Protein AF-A0A536LT01-F1 (afdb_monomer)

Secondary structure (DSSP, 8-state):
----SS-SSPPPEEEEE--TTSSHHHHHHHHHHH-SS-EEEEEHHHHGGGG-SS--SS--SS-EESS-TT-TT-SEEEE--TTS-S--EEEE-HHHHHHHHHHHHHHHHHHHTT-EEEEEE---SHHHHHHHHHHTTTS-EEEEEEE--HHHHHHHHHHHT-SS--HHHHHTTTTTTT---SEEEETTTS-HHHHHHHHHHHHHH---PPPPS--EEEEEEEE-S-HHHHHHHHTTTT-PPEEEE-SSEEEEE-TTSS-EEEEESS-SS-EEEEE-S-HHHHHHHHHHTT-EEEEEEEE-SSSEEEEEE-TT--EEEEE--SS-EEEE-TT-BEEEEE--

Foldseek 3Di:
DDDDQQDQAFAEEEEEEAFPQLCLVVLLVLLCVPAPAHAAEEEPVNQLCVVDDDDDDDEDCEDADPPCPDRLDHQKYFDADPVDDFTLEMDGHPNVVVSLLVVLLVVLVNRSSHHHYYYYYLQQDPVSVVSNCVSCVRHNYAYEYRAEDLVSSQVSQVVVVPPTGNRRVNSHVRRCPPDDGLYYDYCNPDDSNRSSVVSSVSSVPDDDPDRDFFDDWQEKEAEDQAVVVVCCPCCVPVNWDFQADDRFWTWTDDPPDNYTYIYGHPDDDIAIETEGSAQVVSQVVQVVQVKAWPDDQDDDQQFTKTWIAHNVGDIHIYTYRQQADFDADPVRYGPHGDGD

Sequence (340 aa):
MSPSTVPSRPGQVIVLNGASSSGKSTVGRELQRILPRPYLFTGIDSFLPMLRPDGHVGMTWTARTNDNAGAPTAPLRWVFPAHGGDPVHIEFGESGHRLIRGMHRALAAVAFAGNDVIVEHVLLYEEWKRDLVEALRGVPVCLVGVHCSIGVLEERERRRGDAVVGQARAHYEAVHTNLDYDIRIDTSEEEPRAAAEIIAKVVASKEYPDVTLFRNIDCLQIPVPDLDAGLAFYRDKLGHELIWRTKTAAGLRMPETNAEIVIQTERSQLEVNLRVASADAAIERIVEAGGKLVAGPFDIQIGRCAVVLDPWGNVLTVLDASKGYLVTDDAGNVTGIESR

Mean predicted aligned error: 8.72 Å

Nearest PDB structures (foldseek):
  1grq-assembly1_A  TM=8.723E-01  e=2.553E-13  Streptomyces venezuelae
  3r6a-assembly1_B  TM=6.618E-01  e=1.116E-05  Methanosarcina mazei Go1
  8aid-assembly2_D  TM=6.225E-01  e=1.906E-05  Pseudomonas aeruginosa PAO1
  3p8a-assembly2_B  TM=5.358E-01  e=5.087E-03  Staphylococcus aureus
  3p8a-assembly1_A  TM=5.359E-01  e=1.772E-02  Staphylococcus aureus

Solvent-accessible surface area (backbone atoms only — not comparable to full-atom values): 18686 Å² total; per-residue (Å²): 135,81,80,78,73,66,55,98,52,47,14,42,39,38,38,36,30,25,29,55,64,24,48,48,73,56,24,50,52,40,30,50,71,68,49,95,60,82,45,48,78,49,32,57,81,66,51,60,54,73,80,58,94,72,96,81,84,95,57,55,76,49,50,79,36,92,82,60,98,75,69,92,67,27,39,31,30,46,36,43,47,92,84,64,69,57,36,56,37,79,45,68,23,71,65,33,53,52,47,55,55,50,48,34,47,50,54,30,52,46,15,66,60,35,40,27,32,37,34,36,42,66,44,62,46,73,67,54,52,52,48,42,56,59,42,39,60,91,42,48,70,43,43,32,34,32,36,46,53,68,71,59,18,50,51,45,42,62,72,70,61,56,99,70,55,41,52,30,68,42,27,54,59,49,31,52,61,98,60,88,54,80,43,77,45,50,52,73,81,39,54,47,62,58,48,18,56,55,50,51,52,52,64,72,69,58,82,69,79,79,79,61,70,68,72,45,63,44,31,45,35,40,53,34,98,42,69,68,64,42,41,50,45,47,33,72,69,68,62,35,49,76,62,34,34,63,98,53,39,36,35,26,54,39,94,90,52,89,31,28,44,27,41,27,58,87,53,90,57,75,45,52,33,31,28,32,91,40,33,67,66,47,50,55,57,38,40,76,72,56,21,41,83,74,46,68,80,42,82,51,89,32,19,33,31,29,35,31,27,47,79,87,65,52,76,41,33,36,26,23,62,77,44,19,44,84,33,55,49,101,86,14,41,66,75,51,65,48,70,100

Structure (mmCIF, N/CA/C/O backbone):
data_AF-A0A536LT01-F1
#
_entry.id   AF-A0A536LT01-F1
#
loop_
_atom_site.group_PDB
_atom_site.id
_atom_site.type_symbol
_atom_site.label_atom_id
_atom_site.label_alt_id
_atom_site.label_comp_id
_atom_site.label_asym_id
_atom_site.label_entity_id
_atom_site.label_seq_id
_atom_site.pdbx_PDB_ins_code
_atom_site.Cartn_x
_atom_site.Cartn_y
_atom_site.Cartn_z
_atom_site.occupancy
_atom_site.B_iso_or_equiv
_atom_site.auth_seq_id
_atom_site.auth_comp_id
_atom_site.auth_asym_id
_atom_site.auth_atom_id
_atom_site.pdbx_PDB_model_num
ATOM 1 N N . MET A 1 1 ? -28.680 -6.605 -2.748 1.00 33.12 1 MET A N 1
ATOM 2 C CA . MET A 1 1 ? -27.372 -7.022 -2.204 1.00 33.12 1 MET A CA 1
ATOM 3 C C . MET A 1 1 ? -26.313 -6.210 -2.928 1.00 33.12 1 MET A C 1
ATOM 5 O O . MET A 1 1 ? -26.036 -6.504 -4.083 1.00 33.12 1 MET A O 1
ATOM 9 N N . SER A 1 2 ? -25.837 -5.121 -2.328 1.00 29.16 2 SER A N 1
ATOM 10 C CA . SER A 1 2 ? -24.701 -4.356 -2.855 1.00 29.16 2 SER A CA 1
ATOM 11 C C . SER A 1 2 ? -23.403 -5.120 -2.542 1.00 29.16 2 SER A C 1
ATOM 13 O O . SER A 1 2 ? -23.281 -5.656 -1.438 1.00 29.16 2 SER A O 1
ATOM 15 N N . PRO A 1 3 ? -22.451 -5.252 -3.483 1.00 34.38 3 PRO A N 1
ATOM 16 C CA . PRO A 1 3 ? -21.181 -5.921 -3.214 1.00 34.38 3 PRO A CA 1
ATOM 17 C C . PRO A 1 3 ? -20.332 -5.096 -2.234 1.00 34.38 3 PRO A C 1
ATOM 19 O O . PRO A 1 3 ? -20.219 -3.885 -2.381 1.00 34.38 3 PRO A O 1
ATOM 22 N N . SER A 1 4 ? -19.719 -5.774 -1.263 1.00 40.41 4 SER A N 1
ATOM 23 C CA . SER A 1 4 ? -18.748 -5.247 -0.289 1.00 40.41 4 SER A CA 1
ATOM 24 C C . SER A 1 4 ? -17.671 -4.343 -0.921 1.00 40.41 4 SER A C 1
ATOM 26 O O . SER A 1 4 ? -16.908 -4.808 -1.765 1.00 40.41 4 SER A O 1
ATOM 28 N N . THR A 1 5 ? -17.533 -3.100 -0.447 1.00 45.66 5 THR A N 1
ATOM 29 C CA . THR A 1 5 ? -16.605 -2.080 -0.991 1.00 45.66 5 THR A CA 1
ATOM 30 C C . THR A 1 5 ? -15.187 -2.085 -0.406 1.00 45.66 5 THR A C 1
ATOM 32 O O . THR A 1 5 ? -14.332 -1.390 -0.941 1.00 45.66 5 THR A O 1
ATOM 35 N N . VAL A 1 6 ? -14.882 -2.893 0.626 1.00 45.78 6 VAL A N 1
ATOM 36 C CA . VAL A 1 6 ? -13.464 -3.233 0.922 1.00 45.78 6 VAL A CA 1
ATOM 37 C C . VAL A 1 6 ? -13.222 -4.718 0.674 1.00 45.78 6 VAL A C 1
ATOM 39 O O . VAL A 1 6 ? -13.963 -5.545 1.209 1.00 45.78 6 VAL A O 1
ATOM 42 N N . PRO A 1 7 ? -12.266 -5.092 -0.181 1.00 52.56 7 PRO A N 1
ATOM 43 C CA . PRO A 1 7 ? -12.111 -6.485 -0.546 1.00 52.56 7 PRO A CA 1
ATOM 44 C C . PRO A 1 7 ? -11.576 -7.320 0.613 1.00 52.56 7 PRO A C 1
ATOM 46 O O . PRO A 1 7 ? -10.868 -6.848 1.499 1.00 52.56 7 PRO A O 1
ATOM 49 N N . SER A 1 8 ? -11.912 -8.608 0.585 1.00 60.62 8 SER A N 1
ATOM 50 C CA . SER A 1 8 ? -11.468 -9.611 1.562 1.00 60.62 8 SER A CA 1
ATOM 51 C C . SER A 1 8 ? -9.945 -9.813 1.588 1.00 60.62 8 SER A C 1
ATOM 53 O O . SER A 1 8 ? -9.408 -10.378 2.548 1.00 60.62 8 SER A O 1
ATOM 55 N N . ARG A 1 9 ? -9.249 -9.322 0.556 1.00 73.69 9 ARG A N 1
ATOM 56 C CA . ARG A 1 9 ? -7.794 -9.298 0.401 1.00 73.69 9 ARG A CA 1
ATOM 57 C C . ARG A 1 9 ? -7.352 -7.999 -0.286 1.00 73.69 9 ARG A C 1
ATOM 59 O O . ARG A 1 9 ? -8.136 -7.462 -1.069 1.00 73.69 9 ARG A O 1
ATOM 66 N N . PRO A 1 10 ? -6.115 -7.529 -0.058 1.00 86.25 10 PRO A N 1
ATOM 67 C CA . PRO A 1 10 ? -5.524 -6.490 -0.895 1.00 86.25 10 PRO A CA 1
ATOM 68 C C . PRO A 1 10 ? -5.556 -6.897 -2.376 1.00 86.25 10 PRO A C 1
ATOM 70 O O . PRO A 1 10 ? -5.503 -8.090 -2.703 1.00 86.25 10 PRO A O 1
ATOM 73 N N . GLY A 1 11 ? -5.638 -5.910 -3.263 1.00 91.38 11 GLY A N 1
ATOM 74 C CA . GLY A 1 11 ? -5.428 -6.106 -4.693 1.00 91.38 11 GLY A CA 1
ATOM 75 C C . GLY A 1 11 ? -4.008 -6.593 -4.990 1.00 91.38 11 GLY A C 1
ATOM 76 O O . GLY A 1 11 ? -3.103 -6.475 -4.163 1.00 91.38 11 GLY A O 1
ATOM 77 N N . GLN A 1 12 ? -3.817 -7.192 -6.160 1.00 94.38 12 GLN A N 1
ATOM 78 C CA . GLN A 1 12 ? -2.532 -7.729 -6.592 1.00 94.38 12 GLN A CA 1
ATOM 79 C C . GLN A 1 12 ? -1.687 -6.655 -7.282 1.00 94.38 12 GLN A C 1
ATOM 81 O O . GLN A 1 12 ? -2.189 -5.917 -8.124 1.00 94.38 12 GLN A O 1
ATOM 86 N N . VAL A 1 13 ? -0.386 -6.615 -6.993 1.00 97.62 13 VAL A N 1
ATOM 87 C CA . VAL A 1 13 ? 0.576 -5.730 -7.661 1.00 97.62 13 VAL A CA 1
ATOM 88 C C . VAL A 1 13 ? 1.503 -6.546 -8.561 1.00 97.62 13 VAL A C 1
ATOM 90 O O . VAL A 1 13 ? 2.236 -7.416 -8.097 1.00 97.62 13 VAL A O 1
ATOM 93 N N . ILE A 1 14 ? 1.500 -6.256 -9.857 1.00 98.31 14 ILE A N 1
ATOM 94 C CA . ILE A 1 14 ? 2.418 -6.822 -10.846 1.00 98.31 14 ILE A CA 1
ATOM 95 C C . ILE A 1 14 ? 3.496 -5.779 -11.127 1.00 98.31 14 ILE A C 1
ATOM 97 O O . ILE A 1 14 ? 3.215 -4.732 -11.708 1.00 98.31 14 ILE A O 1
ATOM 101 N N . VAL A 1 15 ? 4.730 -6.057 -10.717 1.00 98.44 15 VAL A N 1
ATOM 102 C CA . VAL A 1 15 ? 5.871 -5.158 -10.909 1.00 98.44 15 VAL A CA 1
ATOM 103 C C . VAL A 1 15 ? 6.641 -5.598 -12.146 1.00 98.44 15 VAL A C 1
ATOM 105 O O . VAL A 1 15 ? 7.257 -6.658 -12.143 1.00 98.44 15 VAL A O 1
ATOM 108 N N . LEU A 1 16 ? 6.638 -4.780 -13.193 1.00 98.50 16 LEU A N 1
ATOM 109 C CA . LEU A 1 16 ? 7.450 -4.970 -14.392 1.00 98.50 16 LEU A CA 1
ATOM 110 C C . LEU A 1 16 ? 8.751 -4.183 -14.228 1.00 98.50 16 LEU A C 1
ATOM 112 O O . LEU A 1 16 ? 8.748 -2.959 -14.345 1.00 98.50 16 LEU A O 1
ATOM 116 N N . ASN A 1 17 ? 9.866 -4.856 -13.957 1.00 97.94 17 ASN A N 1
ATOM 117 C CA . ASN A 1 17 ? 11.160 -4.207 -13.750 1.00 97.94 17 ASN A CA 1
ATOM 118 C C . ASN A 1 17 ? 12.149 -4.513 -14.879 1.00 97.94 17 ASN A C 1
ATOM 120 O O . ASN A 1 17 ? 12.293 -5.658 -15.297 1.00 97.94 17 ASN A O 1
ATOM 124 N N . GLY A 1 18 ? 12.865 -3.497 -15.353 1.00 95.44 18 GLY A N 1
ATOM 125 C CA . GLY A 1 18 ? 13.818 -3.640 -16.451 1.00 95.44 18 GLY A CA 1
ATOM 126 C C . GLY A 1 18 ? 14.350 -2.308 -16.965 1.00 95.44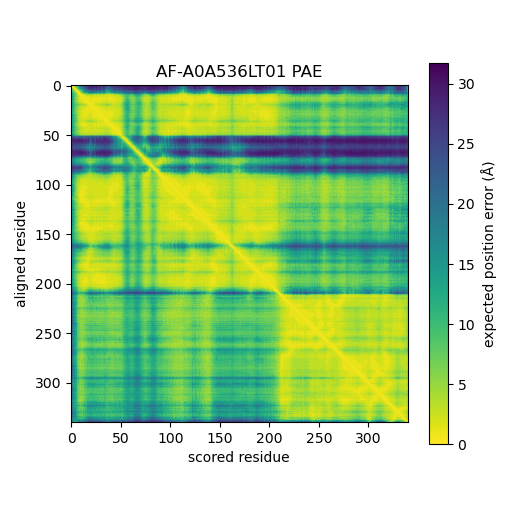 18 GLY A C 1
ATOM 127 O O . GLY A 1 18 ? 13.821 -1.239 -16.643 1.00 95.44 18 GLY A O 1
ATOM 128 N N . ALA A 1 19 ? 15.394 -2.369 -17.788 1.00 92.19 19 ALA A N 1
ATOM 129 C CA . ALA A 1 19 ? 16.091 -1.193 -18.305 1.00 92.19 19 ALA A CA 1
ATOM 130 C C . ALA A 1 19 ? 15.181 -0.265 -19.134 1.00 92.19 19 ALA A C 1
ATOM 132 O O . ALA A 1 19 ? 14.105 -0.656 -19.601 1.00 92.19 19 ALA A O 1
ATOM 133 N N . SER A 1 20 ? 15.602 0.989 -19.331 1.00 86.88 20 SER A N 1
ATOM 134 C CA . SER A 1 20 ? 14.909 1.882 -20.276 1.00 86.88 20 SER A CA 1
ATOM 135 C C . SER A 1 20 ? 14.866 1.218 -21.658 1.00 86.88 20 SER A C 1
ATOM 137 O O . SER A 1 20 ? 15.805 0.518 -22.021 1.00 86.88 20 SER A O 1
ATOM 139 N N . SER A 1 21 ? 13.769 1.378 -22.400 1.00 89.00 21 SER A N 1
ATOM 140 C CA . SER A 1 21 ? 13.550 0.743 -23.715 1.00 89.00 21 SER A CA 1
ATOM 141 C C . SER A 1 21 ? 13.433 -0.795 -23.738 1.00 89.00 21 SER A C 1
ATOM 143 O O . SER A 1 21 ? 13.282 -1.373 -24.816 1.00 89.00 21 SER A O 1
ATOM 145 N N . SER A 1 22 ? 13.380 -1.479 -22.585 1.00 93.19 22 SER A N 1
ATOM 146 C CA . SER A 1 22 ? 13.189 -2.944 -22.532 1.00 93.19 22 SER A CA 1
ATOM 147 C C . SER A 1 22 ? 11.768 -3.421 -22.857 1.00 93.19 22 SER A C 1
ATOM 149 O O . SER A 1 22 ? 11.482 -4.602 -22.753 1.00 93.19 22 SER A O 1
ATOM 151 N N . GLY A 1 23 ? 10.847 -2.530 -23.233 1.00 93.00 23 GLY A N 1
ATOM 152 C CA . GLY A 1 23 ? 9.489 -2.911 -23.638 1.00 93.00 23 GLY A CA 1
ATOM 153 C C . GLY A 1 23 ? 8.466 -3.041 -22.504 1.00 93.00 23 GLY A C 1
ATOM 154 O O . GLY A 1 23 ? 7.315 -3.366 -22.794 1.00 93.00 23 GLY A O 1
ATOM 155 N N . LYS A 1 24 ? 8.832 -2.720 -21.251 1.00 96.19 24 LYS A N 1
ATOM 156 C CA . LYS A 1 24 ? 7.939 -2.754 -20.069 1.00 96.19 24 LYS A CA 1
ATOM 157 C C . LYS A 1 24 ? 6.559 -2.153 -20.325 1.00 96.19 24 LYS A C 1
ATOM 159 O O . LYS A 1 24 ? 5.566 -2.838 -20.120 1.00 96.19 24 LYS A O 1
ATOM 164 N N . SER A 1 25 ? 6.488 -0.917 -20.825 1.00 94.94 25 SER A N 1
ATOM 165 C CA . SER A 1 25 ? 5.211 -0.222 -21.017 1.00 94.94 25 SER A CA 1
ATOM 166 C C . SER A 1 25 ? 4.338 -0.895 -22.072 1.00 94.94 25 SER A C 1
ATOM 168 O O . SER A 1 25 ? 3.114 -0.888 -21.973 1.00 94.94 25 SER A O 1
ATOM 170 N N . THR A 1 26 ? 4.953 -1.492 -23.093 1.00 96.12 26 THR A N 1
ATOM 171 C CA . THR A 1 26 ? 4.227 -2.197 -24.157 1.00 96.12 26 THR A CA 1
ATOM 172 C C . THR A 1 26 ? 3.676 -3.518 -23.635 1.00 96.12 26 THR A C 1
ATOM 174 O O . THR A 1 26 ? 2.481 -3.770 -23.771 1.00 96.12 26 THR A O 1
ATOM 177 N N . VAL A 1 27 ? 4.514 -4.313 -22.961 1.00 97.88 27 VAL A N 1
ATOM 178 C CA . VAL A 1 27 ? 4.100 -5.565 -22.308 1.00 97.88 27 VAL A CA 1
ATOM 179 C C . VAL A 1 27 ? 3.033 -5.299 -21.247 1.00 97.88 27 VAL A C 1
ATOM 181 O O . VAL A 1 27 ? 2.029 -5.997 -21.198 1.00 97.88 27 VAL A O 1
ATOM 184 N N . GLY A 1 28 ? 3.196 -4.257 -20.433 1.00 97.62 28 GLY A N 1
ATOM 185 C CA . GLY A 1 28 ? 2.249 -3.892 -19.384 1.00 97.62 28 GLY A CA 1
ATOM 186 C C . GLY A 1 28 ? 0.885 -3.452 -19.908 1.00 97.62 28 GLY A C 1
ATOM 187 O O . GLY A 1 28 ? -0.132 -3.828 -19.330 1.00 97.62 28 GLY A O 1
ATOM 188 N N . ARG A 1 29 ? 0.830 -2.735 -21.039 1.00 97.81 29 ARG A N 1
ATOM 189 C CA . ARG A 1 29 ? -0.443 -2.411 -21.706 1.00 97.81 29 ARG A CA 1
ATOM 190 C C . ARG A 1 29 ? -1.109 -3.637 -22.318 1.00 97.81 29 ARG A C 1
ATOM 192 O O . ARG A 1 29 ? -2.327 -3.757 -22.229 1.00 97.81 29 ARG A O 1
ATOM 199 N N . GLU A 1 30 ? -0.347 -4.550 -22.918 1.00 98.31 30 GLU A N 1
ATOM 200 C CA . GLU A 1 30 ? -0.903 -5.829 -23.379 1.00 98.31 30 GLU A CA 1
ATOM 201 C C . GLU A 1 30 ? -1.434 -6.656 -22.209 1.00 98.31 30 GLU A C 1
ATOM 203 O O . GLU A 1 30 ? -2.546 -7.171 -22.274 1.00 98.31 30 GLU A O 1
ATOM 208 N N . LEU A 1 31 ? -0.700 -6.696 -21.098 1.00 97.81 31 LEU A N 1
ATOM 209 C CA . LEU A 1 31 ? -1.125 -7.374 -19.883 1.00 97.81 31 LEU A CA 1
ATOM 210 C C . LEU A 1 31 ? -2.429 -6.772 -19.332 1.00 97.81 31 LEU A C 1
ATOM 212 O O . LEU A 1 31 ? -3.379 -7.503 -19.063 1.00 97.81 31 LEU A O 1
ATOM 216 N N . GLN A 1 32 ? -2.522 -5.441 -19.258 1.00 97.56 32 GLN A N 1
ATOM 217 C CA . GLN A 1 32 ? -3.741 -4.737 -18.851 1.00 97.56 32 GLN A CA 1
ATOM 218 C C . GLN A 1 32 ? -4.942 -5.061 -19.759 1.00 97.56 32 GLN A C 1
ATOM 220 O O . GLN A 1 32 ? -6.070 -5.117 -19.278 1.00 97.56 32 GLN A O 1
ATOM 225 N N . ARG A 1 33 ? -4.717 -5.290 -21.062 1.00 97.44 33 ARG A N 1
ATOM 226 C CA . ARG A 1 33 ? -5.771 -5.649 -22.028 1.00 97.44 33 ARG A CA 1
ATOM 227 C C . ARG A 1 33 ? -6.295 -7.074 -21.861 1.00 97.44 33 ARG A C 1
ATOM 229 O O . ARG A 1 33 ? -7.448 -7.315 -22.208 1.00 97.44 33 ARG A O 1
ATOM 236 N N . ILE A 1 34 ? -5.458 -8.016 -21.424 1.00 97.56 34 ILE A N 1
ATOM 237 C CA . ILE A 1 34 ? -5.816 -9.446 -21.380 1.00 97.56 34 ILE A CA 1
ATOM 238 C C . ILE A 1 34 ? -6.237 -9.943 -20.008 1.00 97.56 34 ILE A C 1
ATOM 240 O O . ILE A 1 34 ? -6.911 -10.970 -19.925 1.00 97.56 34 ILE A O 1
ATOM 244 N N . LEU A 1 35 ? -5.808 -9.276 -18.935 1.00 96.50 35 LEU A N 1
ATOM 245 C CA . LEU A 1 35 ? -6.144 -9.720 -17.593 1.00 96.50 35 LEU A CA 1
ATOM 246 C C . LEU A 1 35 ? -7.655 -9.559 -17.340 1.00 96.50 35 LEU A C 1
ATOM 248 O O . LEU A 1 35 ? -8.247 -8.550 -17.719 1.00 96.50 35 LEU A O 1
ATOM 252 N N . PRO A 1 36 ? -8.299 -10.542 -16.684 1.00 92.00 36 PRO A N 1
ATOM 253 C CA . PRO A 1 36 ? -9.756 -10.569 -16.531 1.00 92.00 36 PRO A CA 1
ATOM 254 C C . PRO A 1 36 ? -10.285 -9.571 -15.488 1.00 92.00 36 PRO A C 1
ATOM 256 O O . PRO A 1 36 ? -11.490 -9.340 -15.410 1.00 92.00 36 PRO A O 1
ATOM 259 N N . ARG A 1 37 ? -9.402 -9.017 -14.650 1.00 91.56 37 ARG A N 1
ATOM 260 C CA . ARG A 1 37 ? -9.716 -8.027 -13.611 1.00 91.56 37 ARG A CA 1
ATOM 261 C C . ARG A 1 37 ? -9.215 -6.648 -14.051 1.00 91.56 37 ARG A C 1
ATOM 263 O O . ARG A 1 37 ? -8.263 -6.584 -14.825 1.00 91.56 37 ARG A O 1
ATOM 270 N N . PRO A 1 38 ? -9.815 -5.544 -13.578 1.00 94.38 38 PRO A N 1
ATOM 271 C CA . PRO A 1 38 ? -9.349 -4.209 -13.931 1.00 94.38 38 PRO A CA 1
ATOM 272 C C . PRO A 1 38 ? -8.036 -3.890 -13.204 1.00 94.38 38 PRO A C 1
ATOM 274 O O . PRO A 1 38 ? -8.044 -3.596 -12.011 1.00 94.38 38 PRO A O 1
ATOM 277 N N . TYR A 1 39 ? -6.914 -3.921 -13.927 1.00 97.38 39 TYR A N 1
ATOM 278 C CA . TYR A 1 39 ? -5.631 -3.451 -13.402 1.00 97.38 39 TYR A CA 1
ATOM 279 C C . TYR A 1 39 ? -5.446 -1.968 -13.706 1.00 97.38 39 TYR A C 1
ATOM 281 O O . TYR A 1 39 ? -5.574 -1.535 -14.854 1.00 97.38 39 TYR A O 1
ATOM 289 N N . LEU A 1 40 ? -5.080 -1.192 -12.693 1.00 98.00 40 LEU A N 1
ATOM 290 C CA . LEU A 1 40 ? -4.548 0.154 -12.875 1.00 98.00 40 LEU A CA 1
ATOM 291 C C . LEU A 1 40 ? -3.134 0.042 -13.452 1.00 98.00 40 LEU A C 1
ATOM 293 O O . LEU A 1 40 ? -2.346 -0.762 -12.968 1.00 98.00 40 LEU A O 1
ATOM 297 N N . PHE A 1 41 ? -2.799 0.831 -14.471 1.00 97.81 41 PHE A N 1
ATOM 298 C CA . PHE A 1 41 ? -1.456 0.845 -15.057 1.00 97.81 41 PHE A CA 1
ATOM 299 C C . PHE A 1 41 ? -0.756 2.159 -14.714 1.00 97.81 41 PHE A C 1
ATOM 301 O O . PHE A 1 41 ? -1.294 3.234 -14.975 1.00 97.81 41 PHE A O 1
ATOM 308 N N . THR A 1 42 ? 0.430 2.072 -14.119 1.00 97.00 42 THR A N 1
ATOM 309 C CA . THR A 1 42 ? 1.251 3.223 -13.723 1.00 97.00 42 THR A CA 1
ATOM 310 C C . THR A 1 42 ? 2.735 2.862 -13.789 1.00 97.00 42 THR A C 1
ATOM 312 O O . THR A 1 42 ? 3.104 1.735 -14.116 1.00 97.00 42 THR A O 1
ATOM 315 N N . GLY A 1 43 ? 3.610 3.804 -13.466 1.00 94.31 43 GLY A N 1
ATOM 316 C CA . GLY A 1 43 ? 5.039 3.551 -13.382 1.00 94.31 43 GLY A CA 1
ATOM 317 C C . GLY A 1 43 ? 5.829 4.769 -12.959 1.00 94.31 43 GLY A C 1
ATOM 318 O O . GLY A 1 43 ? 5.266 5.836 -12.711 1.00 94.31 43 GLY A O 1
ATOM 319 N N . ILE A 1 44 ? 7.151 4.624 -12.942 1.00 88.06 44 ILE A N 1
ATOM 320 C CA . ILE A 1 44 ? 8.064 5.732 -12.636 1.00 88.06 44 ILE A CA 1
ATOM 321 C C . ILE A 1 44 ? 7.784 6.969 -13.514 1.00 88.06 44 ILE A C 1
ATOM 323 O O . ILE A 1 44 ? 7.773 8.090 -13.011 1.00 88.06 44 ILE A O 1
ATOM 327 N N . ASP A 1 45 ? 7.422 6.764 -14.784 1.00 85.19 45 ASP A N 1
ATOM 328 C CA . ASP A 1 45 ? 7.086 7.827 -15.741 1.00 85.19 45 ASP A CA 1
ATOM 329 C C . ASP A 1 45 ? 5.748 8.532 -15.444 1.00 85.19 45 ASP A C 1
ATOM 331 O O . ASP A 1 45 ? 5.502 9.619 -15.956 1.00 85.19 45 ASP A O 1
ATOM 335 N N . SER A 1 46 ? 4.883 7.958 -14.600 1.00 90.19 46 SER A N 1
ATOM 336 C CA . SER A 1 46 ? 3.679 8.635 -14.086 1.00 90.19 46 SER A CA 1
ATOM 337 C C . SER A 1 46 ? 3.976 9.509 -12.864 1.00 90.19 46 SER A C 1
ATOM 339 O O . SER A 1 46 ? 3.290 10.503 -12.642 1.00 90.19 46 SER A O 1
ATOM 341 N N . PHE A 1 47 ? 5.004 9.165 -12.083 1.00 89.19 47 PHE A N 1
ATOM 342 C CA . PHE A 1 47 ? 5.372 9.879 -10.857 1.00 89.19 47 PHE A CA 1
ATOM 343 C C . PHE A 1 47 ? 6.425 10.964 -11.092 1.00 89.19 47 PHE A C 1
ATOM 345 O O . PHE A 1 47 ? 6.332 12.036 -10.500 1.00 89.19 47 PHE A O 1
ATOM 352 N N . LEU A 1 48 ? 7.412 10.734 -11.963 1.00 82.25 48 LEU A N 1
ATOM 353 C CA . LEU A 1 48 ? 8.466 11.718 -12.244 1.00 82.25 48 LEU A CA 1
ATOM 354 C C . LEU A 1 48 ? 7.923 13.086 -12.691 1.00 82.25 48 LEU A C 1
ATOM 356 O O . LEU A 1 48 ? 8.407 14.094 -12.170 1.00 82.25 48 LEU A O 1
ATOM 360 N N . PRO A 1 49 ? 6.895 13.173 -13.561 1.00 80.12 49 PRO A N 1
ATOM 361 C CA . PRO A 1 49 ? 6.302 14.456 -13.931 1.00 80.12 49 PRO A CA 1
ATOM 362 C C . PRO A 1 49 ? 5.653 15.204 -12.758 1.00 80.12 49 PRO A C 1
ATOM 364 O O . PRO A 1 49 ? 5.577 16.429 -12.796 1.00 80.12 49 PRO A O 1
ATOM 367 N N . MET A 1 50 ? 5.240 14.517 -11.682 1.00 84.25 50 MET A N 1
ATOM 368 C CA . MET A 1 50 ? 4.673 15.174 -10.492 1.00 84.25 50 MET A CA 1
ATOM 369 C C . MET A 1 50 ? 5.688 16.079 -9.793 1.00 84.25 50 MET A C 1
ATOM 371 O O . MET A 1 50 ? 5.301 17.009 -9.088 1.00 84.25 50 MET A O 1
ATOM 375 N N . LEU A 1 51 ? 6.987 15.842 -9.999 1.00 73.62 51 LEU A N 1
ATOM 376 C CA . LEU A 1 51 ? 8.014 16.722 -9.464 1.00 73.62 51 LEU A CA 1
ATOM 377 C C . LEU A 1 51 ? 8.041 18.096 -10.152 1.00 73.62 51 LEU A C 1
ATOM 379 O O . LEU A 1 51 ? 8.632 18.981 -9.538 1.00 73.62 51 LEU A O 1
ATOM 383 N N . ARG A 1 52 ? 7.410 18.315 -11.336 1.00 65.75 52 ARG A N 1
ATOM 384 C CA . ARG A 1 52 ? 7.162 19.652 -11.948 1.00 65.75 52 ARG A CA 1
ATOM 385 C C . ARG A 1 52 ? 6.144 19.672 -13.119 1.00 65.75 52 ARG A C 1
ATOM 387 O O . ARG A 1 52 ? 6.425 19.045 -14.139 1.00 65.75 52 ARG A O 1
ATOM 394 N N . PRO A 1 53 ? 5.131 20.561 -13.101 1.00 52.94 53 PRO A N 1
ATOM 395 C CA . PRO A 1 53 ? 4.353 20.906 -14.300 1.00 52.94 53 PRO A CA 1
ATOM 396 C C . PRO A 1 53 ? 4.900 22.101 -15.136 1.00 52.94 53 PRO A C 1
ATOM 398 O O . PRO A 1 53 ? 4.644 22.149 -16.335 1.00 52.94 53 PRO A O 1
ATOM 401 N N . ASP A 1 54 ? 5.672 23.050 -14.577 1.00 49.97 54 ASP A N 1
ATOM 402 C CA . ASP A 1 54 ? 5.825 24.385 -15.207 1.00 49.97 54 ASP A CA 1
ATOM 403 C C . ASP A 1 54 ? 7.033 25.204 -14.683 1.00 49.97 54 ASP A C 1
ATOM 405 O O . ASP A 1 54 ? 6.919 26.170 -13.936 1.00 49.97 54 ASP A O 1
ATOM 409 N N . GLY A 1 55 ? 8.248 24.805 -15.076 1.00 49.66 55 GLY A N 1
ATOM 410 C CA . GLY A 1 55 ? 9.511 25.307 -14.523 1.00 49.66 55 GLY A CA 1
ATOM 411 C C . GLY A 1 55 ? 9.671 26.829 -14.394 1.00 49.66 55 GLY A C 1
ATOM 412 O O . GLY A 1 55 ? 9.795 27.492 -15.404 1.00 49.66 55 GLY A O 1
ATOM 413 N N . HIS A 1 56 ? 9.814 27.317 -13.155 1.00 41.06 56 HIS A N 1
ATOM 414 C CA . HIS A 1 56 ? 10.706 28.362 -12.593 1.00 41.06 56 HIS A CA 1
ATOM 415 C C . HIS A 1 56 ? 10.532 28.206 -11.057 1.00 41.06 56 HIS A C 1
ATOM 417 O O . HIS A 1 56 ? 9.411 28.066 -10.594 1.00 41.06 56 HIS A O 1
ATOM 423 N N . VAL A 1 57 ? 11.523 28.047 -10.171 1.00 37.59 57 VAL A N 1
ATOM 424 C CA . VAL A 1 57 ? 12.786 28.761 -9.951 1.00 37.59 57 VAL A CA 1
ATOM 425 C C . VAL A 1 57 ? 13.820 27.763 -9.377 1.00 37.59 57 VAL A C 1
ATOM 427 O O . VAL A 1 57 ? 13.520 27.009 -8.453 1.00 37.59 57 VAL A O 1
ATOM 430 N N . GLY A 1 58 ? 15.047 27.751 -9.910 1.00 40.19 58 GLY A N 1
ATOM 431 C CA . GLY A 1 58 ? 16.248 27.379 -9.142 1.00 40.19 58 GLY A CA 1
ATOM 432 C C . GLY A 1 58 ? 16.777 25.935 -9.152 1.00 40.19 58 GLY A C 1
ATOM 433 O O . GLY A 1 58 ? 17.781 25.696 -8.488 1.00 40.19 58 GLY A O 1
ATOM 434 N N . MET A 1 59 ? 16.192 24.970 -9.873 1.00 41.44 59 MET A N 1
ATOM 435 C CA . MET A 1 59 ? 16.827 23.644 -10.034 1.00 41.44 59 MET A CA 1
ATOM 436 C C . MET A 1 59 ? 16.565 23.107 -11.437 1.00 41.44 59 MET A C 1
ATOM 438 O O . MET A 1 59 ? 15.429 22.757 -11.771 1.00 41.44 59 MET A O 1
ATOM 442 N N . THR A 1 60 ? 17.608 23.078 -12.261 1.00 46.03 60 THR A N 1
ATOM 443 C CA . THR A 1 60 ? 17.632 22.437 -13.577 1.00 46.03 60 THR A CA 1
ATOM 444 C C . THR A 1 60 ? 17.081 21.013 -13.436 1.00 46.03 60 THR A C 1
ATOM 446 O O . THR A 1 60 ? 17.554 20.271 -12.579 1.00 46.03 60 THR A O 1
ATOM 449 N N . TRP A 1 61 ? 16.075 20.637 -14.246 1.00 49.38 61 TRP A N 1
ATOM 450 C CA . TRP A 1 61 ? 15.444 19.294 -14.246 1.00 49.38 61 TRP A CA 1
ATOM 451 C C . TRP A 1 61 ? 16.484 18.173 -14.320 1.00 49.38 61 TRP A C 1
ATOM 453 O O . TRP A 1 61 ? 16.276 17.078 -13.813 1.00 49.38 61 TRP A O 1
ATOM 463 N N . THR A 1 62 ? 17.605 18.501 -14.961 1.00 52.94 62 THR A N 1
ATOM 464 C CA . THR A 1 62 ? 18.794 17.686 -15.109 1.00 52.94 62 THR A CA 1
ATOM 465 C C . THR A 1 62 ? 20.004 18.618 -15.121 1.00 52.94 62 THR A C 1
ATOM 467 O O . THR A 1 62 ? 20.074 19.514 -15.967 1.00 52.94 62 THR A O 1
ATOM 470 N N . ALA A 1 63 ? 20.969 18.435 -14.223 1.00 51.81 63 ALA A N 1
ATOM 471 C CA . ALA A 1 63 ? 22.297 19.007 -14.430 1.00 51.81 63 ALA A CA 1
ATOM 472 C C . ALA A 1 63 ? 23.063 18.080 -15.386 1.00 51.81 63 ALA A C 1
ATOM 474 O O . ALA A 1 63 ? 23.130 16.878 -15.137 1.00 51.81 63 ALA A O 1
ATOM 475 N N . ARG A 1 64 ? 23.609 18.615 -16.485 1.00 53.38 64 ARG A N 1
ATOM 476 C CA . ARG A 1 64 ? 24.669 17.934 -17.242 1.00 53.38 64 ARG A CA 1
ATOM 477 C C . ARG A 1 64 ? 25.978 18.299 -16.551 1.00 53.38 64 ARG A C 1
ATOM 479 O O . ARG A 1 64 ? 26.288 19.486 -16.482 1.00 53.38 64 ARG A O 1
ATOM 486 N N . THR A 1 65 ? 26.716 17.342 -15.998 1.00 52.88 65 THR A N 1
ATOM 487 C CA . THR A 1 65 ? 27.973 17.659 -15.304 1.00 52.88 65 THR A CA 1
ATOM 488 C C . THR A 1 65 ? 29.138 16.849 -15.842 1.00 52.88 65 THR A C 1
ATOM 490 O O . THR A 1 65 ? 29.134 15.633 -15.697 1.00 52.88 65 THR A O 1
ATOM 493 N N . ASN A 1 66 ? 30.148 17.559 -16.349 1.00 47.91 66 ASN A N 1
ATOM 494 C CA . ASN A 1 66 ? 31.531 17.390 -15.886 1.00 47.91 66 ASN A CA 1
ATOM 495 C C . ASN A 1 66 ? 31.970 18.568 -14.975 1.00 47.91 66 ASN A C 1
ATOM 497 O O . ASN A 1 66 ? 32.897 18.407 -14.188 1.00 47.91 66 ASN A O 1
ATOM 501 N N . ASP A 1 67 ? 31.249 19.707 -14.990 1.00 47.78 67 ASP A N 1
ATOM 502 C CA . ASP A 1 67 ? 31.783 20.990 -14.483 1.00 47.78 67 ASP A CA 1
ATOM 503 C C . ASP A 1 67 ? 31.055 21.566 -13.248 1.00 47.78 67 ASP A C 1
ATOM 505 O O . ASP A 1 67 ? 31.524 22.524 -12.642 1.00 47.78 67 ASP A O 1
ATOM 509 N N . ASN A 1 68 ? 29.919 20.990 -12.832 1.00 47.06 68 ASN A N 1
ATOM 510 C CA . ASN A 1 68 ? 29.121 21.483 -11.697 1.00 47.06 68 ASN A CA 1
ATOM 511 C C . ASN A 1 68 ? 29.015 20.435 -10.584 1.00 47.06 68 ASN A C 1
ATOM 513 O O . ASN A 1 68 ? 27.928 19.945 -10.270 1.00 47.06 68 ASN A O 1
ATOM 517 N N . ALA A 1 69 ? 30.144 20.121 -9.946 1.00 43.47 69 ALA A N 1
ATOM 518 C CA . ALA A 1 69 ? 30.250 19.247 -8.770 1.00 43.47 69 ALA A CA 1
ATOM 519 C C . ALA A 1 69 ? 29.552 19.800 -7.495 1.00 43.47 69 ALA A C 1
ATOM 521 O O . ALA A 1 69 ? 29.977 19.522 -6.378 1.00 43.47 69 ALA A O 1
ATOM 522 N N . GLY A 1 70 ? 28.484 20.594 -7.636 1.00 46.53 70 GLY A N 1
ATOM 523 C CA . GLY A 1 70 ? 27.902 21.370 -6.541 1.00 46.53 70 GLY A CA 1
ATOM 524 C C . GLY A 1 70 ? 26.477 21.884 -6.753 1.00 46.53 70 GLY A C 1
ATOM 525 O O . GLY A 1 70 ? 26.135 22.904 -6.167 1.00 46.53 70 GLY A O 1
ATOM 526 N N . ALA A 1 71 ? 25.626 21.217 -7.543 1.00 49.56 71 ALA A N 1
ATOM 527 C CA . ALA A 1 71 ? 24.182 21.505 -7.559 1.00 49.56 71 ALA A CA 1
ATOM 528 C C . ALA A 1 71 ? 23.406 20.457 -6.725 1.00 49.56 71 ALA A C 1
ATOM 530 O O . ALA A 1 71 ? 22.861 19.514 -7.300 1.00 49.56 71 ALA A O 1
ATOM 531 N N . PRO A 1 72 ? 23.353 20.573 -5.381 1.00 49.56 72 PRO A N 1
ATOM 532 C CA . PRO A 1 72 ? 22.769 19.573 -4.472 1.00 49.56 72 PRO A CA 1
ATOM 533 C C . PRO A 1 72 ? 21.233 19.453 -4.532 1.00 49.56 72 PRO A C 1
ATOM 535 O O . PRO A 1 72 ? 20.623 18.889 -3.632 1.00 49.56 72 PRO A O 1
ATOM 538 N N . THR A 1 73 ? 20.580 19.995 -5.561 1.00 56.28 73 THR A N 1
ATOM 539 C CA . THR A 1 73 ? 19.138 20.265 -5.536 1.00 56.28 73 THR A CA 1
ATOM 540 C C . THR A 1 73 ? 18.331 19.620 -6.665 1.00 56.28 73 THR A C 1
ATOM 542 O O . THR A 1 73 ? 17.109 19.546 -6.563 1.00 56.28 73 THR A O 1
ATOM 545 N N . ALA A 1 74 ? 18.957 19.116 -7.732 1.00 61.47 74 ALA A N 1
ATOM 546 C CA . ALA A 1 74 ? 18.202 18.501 -8.823 1.00 61.47 74 ALA A CA 1
ATOM 547 C C . ALA A 1 74 ? 17.606 17.141 -8.389 1.00 61.47 74 ALA A C 1
ATOM 549 O O . ALA A 1 74 ? 18.330 16.324 -7.820 1.00 61.47 74 ALA A O 1
ATOM 550 N N . PRO A 1 75 ? 16.319 16.858 -8.672 1.00 67.06 75 PRO A N 1
ATOM 551 C CA . PRO A 1 75 ? 15.715 15.558 -8.364 1.00 67.06 75 PRO A CA 1
ATOM 552 C C . PRO A 1 75 ? 16.349 14.409 -9.154 1.00 67.06 75 PRO A C 1
ATOM 554 O O . PRO A 1 75 ? 16.358 13.272 -8.687 1.00 67.06 75 PRO A O 1
ATOM 557 N N . LEU A 1 76 ? 16.886 14.716 -10.335 1.00 74.50 76 LEU A N 1
ATOM 558 C CA . LEU A 1 76 ? 17.505 13.784 -11.263 1.00 74.50 76 LEU A CA 1
ATOM 559 C C . LEU A 1 76 ? 18.634 14.505 -12.015 1.00 74.50 76 LEU A C 1
ATOM 561 O O . LEU A 1 76 ? 18.514 15.689 -12.334 1.00 74.50 76 LEU A O 1
ATOM 565 N N . ARG A 1 77 ? 19.742 13.821 -12.304 1.00 72.06 77 ARG A N 1
ATOM 566 C CA . ARG A 1 77 ? 20.846 14.348 -13.119 1.00 72.06 77 ARG A CA 1
ATOM 567 C C . ARG A 1 77 ? 21.403 13.298 -14.072 1.00 72.06 77 ARG A C 1
ATOM 569 O O . ARG A 1 77 ? 21.440 12.115 -13.750 1.00 72.06 77 ARG A O 1
ATOM 576 N N . TRP A 1 78 ? 21.855 13.764 -15.234 1.00 71.19 78 TRP A N 1
ATOM 577 C CA . TRP A 1 78 ? 22.556 12.953 -16.227 1.00 71.19 78 TRP A CA 1
ATOM 578 C C . TRP A 1 78 ? 24.057 13.044 -15.966 1.00 71.19 78 TRP A C 1
ATOM 580 O O . TRP A 1 78 ? 24.617 14.145 -16.001 1.00 71.19 78 TRP A O 1
ATOM 590 N N . VAL A 1 79 ? 24.709 11.908 -15.740 1.00 70.75 79 VAL A N 1
ATOM 591 C CA . VAL A 1 79 ? 26.163 11.849 -15.575 1.00 70.75 79 VAL A CA 1
ATOM 592 C C . VAL A 1 79 ? 26.796 11.465 -16.904 1.00 70.75 79 VAL A C 1
ATOM 594 O O . VAL A 1 79 ? 26.453 10.434 -17.476 1.00 70.75 79 VAL A O 1
ATOM 597 N N . PHE A 1 80 ? 27.709 12.300 -17.404 1.00 68.88 80 PHE A N 1
ATOM 598 C CA . PHE A 1 80 ? 28.401 12.098 -18.678 1.00 68.88 80 PHE A CA 1
ATOM 599 C C . PHE A 1 80 ? 29.860 11.669 -18.449 1.00 68.88 80 PHE A C 1
ATOM 601 O O . PHE A 1 80 ? 30.423 11.959 -17.394 1.00 68.88 80 PHE A O 1
ATOM 608 N N . PRO A 1 81 ? 30.501 10.987 -19.414 1.00 66.31 81 PRO A N 1
ATOM 609 C CA . PRO A 1 81 ? 31.921 10.670 -19.338 1.00 66.31 81 PRO A CA 1
ATOM 610 C C . PRO A 1 81 ? 32.795 11.935 -19.360 1.00 66.31 81 PRO A C 1
ATOM 612 O O . PRO A 1 81 ? 32.507 12.899 -20.076 1.00 66.31 81 PRO A O 1
ATOM 615 N N . ALA A 1 82 ? 33.939 11.891 -18.667 1.00 61.03 82 ALA A N 1
ATOM 616 C CA . ALA A 1 82 ? 34.901 12.999 -18.586 1.00 61.03 82 ALA A CA 1
ATOM 617 C C . ALA A 1 82 ? 35.449 13.467 -19.954 1.00 61.03 82 ALA A C 1
ATOM 619 O O . ALA A 1 82 ? 35.844 14.621 -20.102 1.00 61.03 82 ALA A O 1
ATOM 620 N N . HIS A 1 83 ? 35.461 12.590 -20.962 1.00 59.81 83 HIS A N 1
ATOM 621 C CA . HIS A 1 83 ? 36.036 12.855 -22.288 1.00 59.81 83 HIS A CA 1
ATOM 622 C C . HIS A 1 83 ? 34.988 13.096 -23.391 1.00 59.81 83 HIS A C 1
ATOM 624 O O . HIS A 1 83 ? 35.323 13.057 -24.573 1.00 59.81 83 HIS A O 1
ATOM 630 N N . GLY A 1 84 ? 33.734 13.373 -23.014 1.00 58.47 84 GLY A N 1
ATOM 631 C CA . GLY A 1 84 ? 32.613 13.485 -23.949 1.00 58.47 84 GLY A CA 1
ATOM 632 C C . GLY A 1 84 ? 32.063 12.117 -24.369 1.00 58.47 84 GLY A C 1
ATOM 633 O O . GLY A 1 84 ? 32.759 11.105 -24.316 1.00 58.47 84 GLY A O 1
ATOM 634 N N . GLY A 1 85 ? 30.782 12.081 -24.739 1.00 60.94 85 GLY A N 1
ATOM 635 C CA . GLY A 1 85 ? 30.049 10.857 -25.069 1.00 60.94 85 GLY A CA 1
ATOM 636 C C . GLY A 1 85 ? 28.632 10.859 -24.496 1.00 60.94 85 GLY A C 1
ATOM 637 O O . GLY A 1 85 ? 28.217 11.824 -23.853 1.00 60.94 85 GLY A O 1
ATOM 638 N N . ASP A 1 86 ? 27.905 9.776 -24.745 1.00 60.03 86 ASP A N 1
ATOM 639 C CA . ASP A 1 86 ? 26.580 9.507 -24.181 1.00 60.03 86 ASP A CA 1
ATOM 640 C C . ASP A 1 86 ? 26.648 9.380 -22.640 1.00 60.03 86 ASP A C 1
ATOM 642 O O . ASP A 1 86 ? 27.677 8.927 -22.129 1.00 60.03 86 ASP A O 1
ATOM 646 N N . PRO A 1 87 ? 25.619 9.794 -21.865 1.00 61.34 87 PRO A N 1
ATOM 647 C CA . PRO A 1 87 ? 25.558 9.588 -20.420 1.00 61.34 87 PRO A CA 1
ATOM 648 C C . PRO A 1 87 ? 25.896 8.157 -20.011 1.00 61.34 87 PRO A C 1
ATOM 650 O O . PRO A 1 87 ? 25.439 7.183 -20.607 1.00 61.34 87 PRO A O 1
ATOM 653 N N . VAL A 1 88 ? 26.643 8.057 -18.918 1.00 63.62 88 VAL A N 1
ATOM 654 C CA . VAL A 1 88 ? 27.026 6.787 -18.302 1.00 63.62 88 VAL A CA 1
ATOM 655 C C . VAL A 1 88 ? 25.914 6.268 -17.403 1.00 63.62 88 VAL A C 1
ATOM 657 O O . VAL A 1 88 ? 25.702 5.061 -17.363 1.00 63.62 88 VAL A O 1
ATOM 660 N N . HIS A 1 89 ? 25.199 7.158 -16.700 1.00 69.50 89 HIS A N 1
ATOM 661 C CA . HIS A 1 89 ? 24.068 6.811 -15.837 1.00 69.50 89 HIS A CA 1
ATOM 662 C C . HIS A 1 89 ? 23.247 8.029 -15.398 1.00 69.50 89 HIS A C 1
ATOM 664 O O . HIS A 1 89 ? 23.636 9.187 -15.575 1.00 69.50 89 HIS A O 1
ATOM 670 N N . ILE A 1 90 ? 22.080 7.742 -14.821 1.00 73.81 90 ILE A N 1
ATOM 671 C CA . ILE A 1 90 ? 21.246 8.711 -14.110 1.00 73.81 90 ILE A CA 1
ATOM 672 C C . ILE A 1 90 ? 21.586 8.655 -12.628 1.00 73.81 90 ILE A C 1
ATOM 674 O O . ILE A 1 90 ? 21.691 7.572 -12.055 1.00 73.81 90 ILE A O 1
ATOM 678 N N . GLU A 1 91 ? 21.666 9.817 -11.992 1.00 77.06 91 GLU A N 1
ATOM 679 C CA . GLU A 1 91 ? 21.675 9.907 -10.538 1.00 77.06 91 GLU A CA 1
ATOM 680 C C . GLU A 1 91 ? 20.451 10.649 -10.025 1.00 77.06 91 GLU A C 1
ATOM 682 O O . GLU A 1 91 ? 20.065 11.691 -10.556 1.00 77.06 91 GLU A O 1
ATOM 687 N N . PHE A 1 92 ? 19.846 10.111 -8.974 1.00 79.69 92 PHE A N 1
ATOM 688 C CA . PHE A 1 92 ? 18.712 10.720 -8.305 1.00 79.69 92 PHE A CA 1
ATOM 689 C C . PHE A 1 92 ? 19.200 11.544 -7.112 1.00 79.69 92 PHE A C 1
ATOM 691 O O . PHE A 1 92 ? 20.050 11.116 -6.336 1.00 79.69 92 PHE A O 1
ATOM 698 N N . GLY A 1 93 ? 18.679 12.764 -6.988 1.00 80.75 93 GLY A N 1
ATOM 699 C CA . GLY A 1 93 ? 18.870 13.591 -5.800 1.00 80.75 93 GLY A CA 1
ATOM 700 C C . GLY A 1 93 ? 17.875 13.219 -4.703 1.00 80.75 93 GLY A C 1
ATOM 701 O O . GLY A 1 93 ? 16.958 12.423 -4.915 1.00 80.75 93 GLY A O 1
ATOM 702 N N . GLU A 1 94 ? 18.007 13.835 -3.528 1.00 83.25 94 GLU A N 1
ATOM 703 C CA . GLU A 1 94 ? 17.182 13.523 -2.351 1.00 83.25 94 GLU A CA 1
ATOM 704 C C . GLU A 1 94 ? 15.670 13.556 -2.651 1.00 83.25 94 GLU A C 1
ATOM 706 O O . GLU A 1 94 ? 14.927 12.656 -2.261 1.00 83.25 94 GLU A O 1
ATOM 711 N N . SER A 1 95 ? 15.204 14.558 -3.403 1.00 82.88 95 SER A N 1
ATOM 712 C CA . SER A 1 95 ? 13.800 14.675 -3.812 1.00 82.88 95 SER A CA 1
ATOM 713 C C . SER A 1 95 ? 13.348 13.554 -4.755 1.00 82.88 95 SER A C 1
ATOM 715 O O . SER A 1 95 ? 12.205 13.113 -4.648 1.00 82.88 95 SER A O 1
ATOM 717 N N . GLY A 1 96 ? 14.232 13.044 -5.617 1.00 84.62 96 GLY A N 1
ATOM 718 C CA . GLY A 1 96 ? 13.976 11.872 -6.455 1.00 84.62 96 GLY A CA 1
ATOM 719 C C . GLY A 1 96 ? 13.829 10.595 -5.626 1.00 84.62 96 GLY A C 1
ATOM 720 O O . GLY A 1 96 ? 12.846 9.874 -5.774 1.00 84.62 96 GLY A O 1
ATOM 721 N N . HIS A 1 97 ? 14.735 10.362 -4.671 1.00 89.75 97 HIS A N 1
ATOM 722 C CA . HIS A 1 97 ? 14.629 9.234 -3.737 1.00 89.75 97 HIS A CA 1
ATOM 723 C C . HIS A 1 97 ? 13.340 9.294 -2.899 1.00 89.75 97 HIS A C 1
ATOM 725 O O . HIS A 1 97 ? 12.653 8.282 -2.740 1.00 89.75 97 HIS A O 1
ATOM 731 N N . ARG A 1 98 ? 12.957 10.483 -2.406 1.00 91.06 98 ARG A N 1
ATOM 732 C CA . ARG A 1 98 ? 11.683 10.674 -1.689 1.00 91.06 98 ARG A CA 1
ATOM 733 C C . ARG A 1 98 ? 10.463 10.425 -2.579 1.00 91.06 98 ARG A C 1
ATOM 735 O O . ARG A 1 98 ? 9.495 9.845 -2.092 1.00 91.06 98 ARG A O 1
ATOM 742 N N . LEU A 1 99 ? 10.502 10.816 -3.856 1.00 91.44 99 LEU A N 1
ATOM 743 C CA . LEU A 1 99 ? 9.422 10.525 -4.804 1.00 91.44 99 LEU A CA 1
ATOM 744 C C . LEU A 1 99 ? 9.233 9.016 -4.976 1.00 91.44 99 LEU A C 1
ATOM 746 O O . LEU A 1 99 ? 8.108 8.541 -4.865 1.00 91.44 99 LEU A O 1
ATOM 750 N N . ILE A 1 100 ? 10.309 8.260 -5.212 1.00 94.06 100 ILE A N 1
ATOM 751 C CA . ILE A 1 100 ? 10.218 6.802 -5.392 1.00 94.06 100 ILE A CA 1
ATOM 752 C C . ILE A 1 100 ? 9.688 6.125 -4.127 1.00 94.06 100 ILE A C 1
ATOM 754 O O . ILE A 1 100 ? 8.777 5.300 -4.195 1.00 94.06 100 ILE A O 1
ATOM 758 N N . ARG A 1 101 ? 10.162 6.560 -2.956 1.00 95.06 101 ARG A N 1
ATOM 759 C CA . ARG A 1 101 ? 9.621 6.130 -1.665 1.00 95.06 101 ARG A CA 1
ATOM 760 C C . ARG A 1 101 ? 8.109 6.393 -1.562 1.00 95.06 101 ARG A C 1
ATOM 762 O O . ARG A 1 101 ? 7.346 5.522 -1.136 1.00 95.06 101 ARG A O 1
ATOM 769 N N . GLY A 1 102 ? 7.666 7.586 -1.961 1.00 96.00 102 GLY A N 1
ATOM 770 C CA . GLY A 1 102 ? 6.253 7.966 -2.011 1.00 96.00 102 GLY A CA 1
ATOM 771 C C . GLY A 1 102 ? 5.442 7.119 -2.994 1.00 96.00 102 GLY A C 1
ATOM 772 O O . GLY A 1 102 ? 4.353 6.666 -2.652 1.00 96.00 102 GLY A O 1
ATOM 773 N N . MET A 1 103 ? 6.000 6.824 -4.170 1.00 97.25 103 MET A N 1
ATOM 774 C CA . MET A 1 103 ? 5.392 5.939 -5.161 1.00 97.25 103 MET A CA 1
ATOM 775 C C . MET A 1 103 ? 5.139 4.547 -4.579 1.00 97.25 103 MET A C 1
ATOM 777 O O . MET A 1 103 ? 4.023 4.050 -4.687 1.00 97.25 103 MET A O 1
ATOM 781 N N . HIS A 1 104 ? 6.112 3.936 -3.898 1.00 98.00 104 HIS A N 1
ATOM 782 C CA . HIS A 1 104 ? 5.916 2.620 -3.281 1.00 98.00 104 HIS A CA 1
ATOM 783 C C . HIS A 1 104 ? 4.786 2.610 -2.241 1.00 98.00 104 HIS A C 1
ATOM 785 O O . HIS A 1 104 ? 3.975 1.685 -2.211 1.00 98.00 104 HIS A O 1
ATOM 791 N N . ARG A 1 105 ? 4.674 3.673 -1.434 1.00 96.75 105 ARG A N 1
ATOM 792 C CA . ARG A 1 105 ? 3.574 3.840 -0.465 1.00 96.75 105 ARG A CA 1
ATOM 793 C C . ARG A 1 105 ? 2.226 4.035 -1.153 1.00 96.75 105 ARG A C 1
ATOM 795 O O . ARG A 1 105 ? 1.235 3.466 -0.708 1.00 96.75 105 ARG A O 1
ATOM 802 N N . ALA A 1 106 ? 2.188 4.778 -2.258 1.00 97.00 106 ALA A N 1
ATOM 803 C CA . ALA A 1 106 ? 0.979 4.944 -3.056 1.00 97.00 106 ALA A CA 1
ATOM 804 C C . ALA A 1 106 ? 0.510 3.609 -3.657 1.00 97.00 106 ALA A C 1
ATOM 806 O O . ALA A 1 106 ? -0.674 3.291 -3.576 1.00 97.00 106 ALA A O 1
ATOM 807 N N . LEU A 1 107 ? 1.430 2.796 -4.190 1.00 97.50 107 LEU A N 1
ATOM 808 C CA . LEU A 1 107 ? 1.120 1.453 -4.696 1.00 97.50 107 LEU A CA 1
ATOM 809 C C . LEU A 1 107 ? 0.521 0.570 -3.595 1.00 97.50 107 LEU A C 1
ATOM 811 O O . LEU A 1 107 ? -0.513 -0.058 -3.811 1.00 97.50 107 LEU A O 1
ATOM 815 N N . ALA A 1 108 ? 1.136 0.569 -2.409 1.00 94.25 108 ALA A N 1
ATOM 816 C CA . ALA A 1 108 ? 0.642 -0.173 -1.256 1.00 94.25 108 ALA A CA 1
ATOM 817 C C . ALA A 1 108 ? -0.765 0.281 -0.848 1.00 94.25 108 ALA A C 1
ATOM 819 O O . ALA A 1 108 ? -1.662 -0.545 -0.715 1.00 94.25 108 ALA A O 1
ATOM 820 N N . ALA A 1 109 ? -0.991 1.590 -0.710 1.00 92.94 109 ALA A N 1
ATOM 821 C CA . ALA A 1 109 ? -2.290 2.142 -0.331 1.00 92.94 109 ALA A CA 1
ATOM 822 C C . ALA A 1 109 ? -3.390 1.783 -1.344 1.00 92.94 109 ALA A C 1
ATOM 824 O O . ALA A 1 109 ? -4.475 1.349 -0.958 1.00 92.94 109 ALA A O 1
ATOM 825 N N . VAL A 1 110 ? -3.096 1.900 -2.642 1.00 94.88 110 VAL A N 1
ATOM 826 C CA . VAL A 1 110 ? -4.018 1.541 -3.729 1.00 94.88 110 VAL A CA 1
ATOM 827 C C . VAL A 1 110 ? -4.352 0.044 -3.706 1.00 94.88 110 VAL A C 1
ATOM 829 O O . VAL A 1 110 ? -5.522 -0.322 -3.866 1.00 94.88 110 VAL A O 1
ATOM 832 N N . ALA A 1 111 ? -3.360 -0.811 -3.440 1.00 93.69 111 ALA A N 1
ATOM 833 C CA . ALA A 1 111 ? -3.551 -2.250 -3.299 1.00 93.69 111 ALA A CA 1
ATOM 834 C C . ALA A 1 111 ? -4.342 -2.614 -2.033 1.00 93.69 111 ALA A C 1
ATOM 836 O O . ALA A 1 111 ? -5.278 -3.407 -2.107 1.00 93.69 111 ALA A O 1
ATOM 837 N N . PHE A 1 112 ? -4.054 -2.009 -0.877 1.00 86.94 112 PHE A N 1
ATOM 838 C CA . PHE A 1 112 ? -4.818 -2.222 0.360 1.00 86.94 112 PHE A CA 1
ATOM 839 C C . PHE A 1 112 ? -6.263 -1.723 0.262 1.00 86.94 112 PHE A C 1
ATOM 841 O O . PHE A 1 112 ? -7.151 -2.313 0.875 1.00 86.94 112 PHE A O 1
ATOM 848 N N . ALA A 1 113 ? -6.516 -0.703 -0.560 1.00 87.44 113 ALA A N 1
ATOM 849 C CA . ALA A 1 113 ? -7.865 -0.281 -0.928 1.00 87.44 113 ALA A CA 1
ATOM 850 C C . ALA A 1 113 ? -8.572 -1.273 -1.869 1.00 87.44 113 ALA A C 1
ATOM 852 O O . ALA A 1 113 ? -9.775 -1.154 -2.086 1.00 87.44 113 ALA A O 1
ATOM 853 N N . GLY A 1 114 ? -7.850 -2.261 -2.411 1.00 88.69 114 GLY A N 1
ATOM 854 C CA . GLY A 1 114 ? -8.429 -3.350 -3.186 1.00 88.69 114 GLY A CA 1
ATOM 855 C C . GLY A 1 114 ? -8.163 -3.367 -4.677 1.00 88.69 114 GLY A C 1
ATOM 856 O O . GLY A 1 114 ? -8.668 -4.254 -5.365 1.00 88.69 114 GLY A O 1
ATOM 857 N N . ASN A 1 115 ? -7.417 -2.391 -5.182 1.00 94.75 115 ASN A N 1
ATOM 858 C CA . ASN A 1 115 ? -7.188 -2.253 -6.610 1.00 94.75 115 ASN A CA 1
ATOM 859 C C . ASN A 1 115 ? -6.022 -3.131 -7.044 1.00 94.75 115 ASN A C 1
ATOM 861 O O . ASN A 1 115 ? -4.965 -3.136 -6.412 1.00 94.75 115 ASN A O 1
ATOM 865 N N . ASP A 1 116 ? -6.205 -3.840 -8.150 1.00 96.62 116 ASP A N 1
ATOM 866 C CA . ASP A 1 116 ? -5.111 -4.538 -8.805 1.00 96.62 116 ASP A CA 1
ATOM 867 C C . ASP A 1 116 ? -4.274 -3.521 -9.608 1.00 96.62 116 ASP A C 1
ATOM 869 O O . ASP A 1 116 ? -4.819 -2.612 -10.240 1.00 96.62 116 ASP A O 1
ATOM 873 N N . VAL A 1 117 ? -2.945 -3.626 -9.565 1.00 98.19 117 VAL A N 1
ATOM 874 C CA . VAL A 1 117 ? -2.021 -2.637 -10.144 1.00 98.19 117 VAL A CA 1
ATOM 875 C C . VAL A 1 117 ? -0.950 -3.330 -10.978 1.00 98.19 117 VAL A C 1
ATOM 877 O O . VAL A 1 117 ? -0.304 -4.263 -10.519 1.00 98.19 117 VAL A O 1
ATOM 880 N N . ILE A 1 118 ? -0.721 -2.852 -12.196 1.00 98.62 118 ILE A N 1
ATOM 881 C CA . ILE A 1 118 ? 0.492 -3.105 -12.972 1.00 98.62 118 ILE A CA 1
ATOM 882 C C . ILE A 1 118 ? 1.361 -1.857 -12.840 1.00 98.62 118 ILE A C 1
ATOM 884 O O . ILE A 1 118 ? 0.938 -0.755 -13.196 1.00 98.62 118 ILE A O 1
ATOM 888 N N . VAL A 1 119 ? 2.579 -2.026 -12.338 1.00 98.31 119 VAL A N 1
ATOM 889 C CA . VAL A 1 119 ? 3.549 -0.943 -12.201 1.00 98.31 119 VAL A CA 1
ATOM 890 C C . VAL A 1 119 ? 4.798 -1.257 -13.002 1.00 98.31 119 VAL A C 1
ATOM 892 O O . VAL A 1 119 ? 5.419 -2.299 -12.810 1.00 98.31 119 VAL A O 1
ATOM 895 N N . GLU A 1 120 ? 5.195 -0.349 -13.888 1.00 96.62 120 GLU A N 1
ATOM 896 C CA . GLU A 1 120 ? 6.515 -0.414 -14.507 1.00 96.62 120 GLU A CA 1
ATOM 897 C C . GLU A 1 120 ? 7.563 0.361 -13.704 1.00 96.62 120 GLU A C 1
ATOM 899 O O . GLU A 1 120 ? 7.349 1.497 -13.273 1.00 96.62 120 GLU A O 1
ATOM 904 N N . HIS A 1 121 ? 8.723 -0.261 -13.509 1.00 95.88 121 HIS A N 1
ATOM 905 C CA . HIS A 1 121 ? 9.790 0.268 -12.675 1.00 95.88 121 HIS A CA 1
ATOM 906 C C . HIS A 1 121 ? 11.170 0.078 -13.317 1.00 95.88 121 HIS A C 1
ATOM 908 O O . HIS A 1 121 ? 11.385 -0.772 -14.183 1.00 95.88 121 HIS A O 1
ATOM 914 N N . VAL A 1 122 ? 12.116 0.894 -12.859 1.00 93.31 122 VAL A N 1
ATOM 915 C CA . VAL A 1 122 ? 13.553 0.787 -13.126 1.00 93.31 122 VAL A CA 1
ATOM 916 C C . VAL A 1 122 ? 14.256 0.771 -11.760 1.00 93.31 122 VAL A C 1
ATOM 918 O O . VAL A 1 122 ? 14.563 1.817 -11.197 1.00 93.31 122 VAL A O 1
ATOM 921 N N . LEU A 1 123 ? 14.367 -0.401 -11.125 1.00 94.44 123 LEU A N 1
ATOM 922 C CA . LEU A 1 123 ? 14.883 -0.564 -9.752 1.00 94.44 123 LEU A CA 1
ATOM 923 C C . LEU A 1 123 ? 16.415 -0.425 -9.696 1.00 94.44 123 LEU A C 1
ATOM 925 O O . LEU A 1 123 ? 17.134 -1.408 -9.546 1.00 94.44 123 LEU A O 1
ATOM 929 N N . LEU A 1 124 ? 16.914 0.807 -9.828 1.00 89.88 124 LEU A N 1
ATOM 930 C CA . LEU A 1 124 ? 18.348 1.106 -9.951 1.00 89.88 124 LEU A CA 1
ATOM 931 C C . LEU A 1 124 ? 19.143 0.911 -8.657 1.00 89.88 124 LEU A C 1
ATOM 933 O O . LEU A 1 124 ? 20.263 0.408 -8.691 1.00 89.88 124 LEU A O 1
ATOM 937 N N . TYR A 1 125 ? 18.574 1.309 -7.519 1.00 90.69 125 TYR A N 1
ATOM 938 C CA . TYR A 1 125 ? 19.278 1.336 -6.239 1.00 90.69 125 TYR A CA 1
ATOM 939 C C . TYR A 1 125 ? 18.832 0.194 -5.327 1.00 90.69 125 TYR A C 1
ATOM 941 O O . TYR A 1 125 ? 17.644 -0.115 -5.237 1.00 90.69 125 TYR A O 1
ATOM 949 N N . GLU A 1 126 ? 19.770 -0.386 -4.577 1.00 90.62 126 GLU A N 1
ATOM 950 C CA . GLU A 1 126 ? 19.478 -1.423 -3.571 1.00 90.62 126 GLU A CA 1
ATOM 951 C C . GLU A 1 126 ? 18.474 -0.955 -2.512 1.00 90.62 126 GLU A C 1
ATOM 953 O O . GLU A 1 126 ? 17.617 -1.715 -2.066 1.00 90.62 126 GLU A O 1
ATOM 958 N N . GLU A 1 127 ? 18.526 0.320 -2.139 1.00 92.25 127 GLU A N 1
ATOM 959 C CA . GLU A 1 127 ? 17.548 0.912 -1.227 1.00 92.25 127 GLU A CA 1
ATOM 960 C C . GLU A 1 127 ? 16.130 0.957 -1.805 1.00 92.25 127 GLU A C 1
ATOM 962 O O . GLU A 1 127 ? 15.180 0.751 -1.058 1.00 92.25 127 GLU A O 1
ATOM 967 N N . TRP A 1 128 ? 15.960 1.156 -3.117 1.00 95.12 128 TRP A N 1
ATOM 968 C CA . TRP A 1 128 ? 14.638 1.138 -3.749 1.00 95.12 128 TRP A CA 1
ATOM 969 C C . TRP A 1 128 ? 14.073 -0.274 -3.791 1.00 95.12 128 TRP A C 1
ATOM 971 O O . TRP A 1 128 ? 12.886 -0.461 -3.550 1.00 95.12 128 TRP A O 1
ATOM 981 N N . LYS A 1 129 ? 14.930 -1.271 -4.037 1.00 93.69 129 LYS A N 1
ATOM 982 C CA . LYS A 1 129 ? 14.555 -2.690 -3.988 1.00 93.69 129 LYS A CA 1
ATOM 983 C C . LYS A 1 129 ? 14.051 -3.056 -2.590 1.00 93.69 129 LYS A C 1
ATOM 985 O O . LYS A 1 129 ? 12.963 -3.607 -2.454 1.00 93.69 129 LYS A O 1
ATOM 990 N N . ARG A 1 130 ? 14.801 -2.680 -1.546 1.00 92.56 130 ARG A N 1
ATOM 991 C CA . ARG A 1 130 ? 14.413 -2.902 -0.142 1.00 92.56 130 ARG A CA 1
ATOM 992 C C . ARG A 1 130 ? 13.139 -2.147 0.240 1.00 92.56 130 ARG A C 1
ATOM 994 O O . ARG A 1 130 ? 12.264 -2.734 0.865 1.00 92.56 130 ARG A O 1
ATOM 1001 N N . ASP A 1 131 ? 13.018 -0.876 -0.146 1.00 95.75 131 ASP A N 1
ATOM 1002 C CA . ASP A 1 131 ? 11.838 -0.059 0.163 1.00 95.75 131 ASP A CA 1
ATOM 1003 C C . ASP A 1 131 ? 10.579 -0.570 -0.552 1.00 95.75 131 ASP A C 1
ATOM 1005 O O . ASP A 1 131 ? 9.517 -0.575 0.059 1.00 95.75 131 ASP A O 1
ATOM 1009 N N . LEU A 1 132 ? 10.685 -1.064 -1.792 1.00 96.12 132 LEU A N 1
ATOM 1010 C CA . LEU A 1 132 ? 9.561 -1.683 -2.504 1.00 96.12 132 LEU A CA 1
ATOM 1011 C C . LEU A 1 132 ? 9.064 -2.940 -1.778 1.00 96.12 132 LEU A C 1
ATOM 1013 O O . LEU A 1 132 ? 7.860 -3.094 -1.577 1.00 96.12 132 LEU A O 1
ATOM 1017 N N . VAL A 1 133 ? 9.988 -3.826 -1.384 1.00 91.44 133 VAL A N 1
ATOM 1018 C CA . VAL A 1 133 ? 9.660 -5.052 -0.637 1.00 91.44 133 VAL A CA 1
ATOM 1019 C C . VAL A 1 133 ? 8.981 -4.710 0.685 1.00 91.44 133 VAL A C 1
ATOM 1021 O O . VAL A 1 133 ? 7.982 -5.334 1.036 1.00 91.44 133 VAL A O 1
ATOM 1024 N N . GLU A 1 134 ? 9.490 -3.706 1.399 1.00 90.44 134 GLU A N 1
ATOM 1025 C CA . GLU A 1 134 ? 8.899 -3.278 2.664 1.00 90.44 134 GLU A CA 1
ATOM 1026 C C . GLU A 1 134 ? 7.513 -2.658 2.467 1.00 90.44 134 GLU A C 1
ATOM 1028 O O . GLU A 1 134 ? 6.563 -3.040 3.144 1.00 90.44 134 GLU A O 1
ATOM 1033 N N . ALA A 1 135 ? 7.368 -1.742 1.509 1.00 94.38 135 ALA A N 1
ATOM 1034 C CA . ALA A 1 135 ? 6.110 -1.049 1.259 1.00 94.38 135 ALA A CA 1
ATOM 1035 C C . ALA A 1 135 ? 4.991 -2.000 0.813 1.00 94.38 135 ALA A C 1
ATOM 1037 O O . ALA A 1 135 ? 3.837 -1.798 1.180 1.00 94.38 135 ALA A O 1
ATOM 1038 N N . LEU A 1 136 ? 5.320 -3.040 0.041 1.00 93.12 136 LEU A N 1
ATOM 1039 C CA . LEU A 1 136 ? 4.355 -4.031 -0.443 1.00 93.12 136 LEU A CA 1
ATOM 1040 C C . LEU A 1 136 ? 4.237 -5.261 0.472 1.00 93.12 136 LEU A C 1
ATOM 1042 O O . LEU A 1 136 ? 3.624 -6.262 0.089 1.00 93.12 136 LEU A O 1
ATOM 1046 N N . ARG A 1 137 ? 4.786 -5.217 1.692 1.00 88.31 137 ARG A N 1
ATOM 1047 C CA . ARG A 1 137 ? 4.625 -6.291 2.678 1.00 88.31 137 ARG A CA 1
ATOM 1048 C C . ARG A 1 137 ? 3.135 -6.517 2.962 1.00 88.31 137 ARG A C 1
ATOM 1050 O O . ARG A 1 137 ? 2.408 -5.599 3.323 1.00 88.31 137 ARG A O 1
ATOM 1057 N N . GLY A 1 138 ? 2.676 -7.759 2.806 1.00 85.50 138 GLY A N 1
ATOM 1058 C CA . GLY A 1 138 ? 1.261 -8.122 2.974 1.00 85.50 138 GLY A CA 1
ATOM 1059 C C . GLY A 1 138 ? 0.385 -7.897 1.735 1.00 85.50 138 GLY A C 1
ATOM 1060 O O . GLY A 1 138 ? -0.803 -8.212 1.777 1.00 85.50 138 GLY A O 1
ATOM 1061 N N . VAL A 1 139 ? 0.954 -7.415 0.626 1.00 90.38 139 VAL A N 1
ATOM 1062 C CA . VAL A 1 139 ? 0.282 -7.314 -0.675 1.00 90.38 139 VAL A CA 1
ATOM 1063 C C . VAL A 1 139 ? 0.632 -8.535 -1.540 1.00 90.38 139 VAL A C 1
ATOM 1065 O O . VAL A 1 139 ? 1.790 -8.957 -1.572 1.00 90.38 139 VAL A O 1
ATOM 1068 N N . PRO A 1 140 ? -0.329 -9.121 -2.277 1.00 92.44 140 PRO A N 1
ATOM 1069 C CA . PRO A 1 140 ? -0.030 -10.100 -3.316 1.00 92.44 140 PRO A CA 1
ATOM 1070 C C . PRO A 1 140 ? 0.817 -9.482 -4.441 1.00 92.44 140 PRO A C 1
ATOM 1072 O O . PRO A 1 140 ? 0.301 -8.721 -5.255 1.00 92.44 140 PRO A O 1
ATOM 1075 N N . VAL A 1 141 ? 2.113 -9.797 -4.511 1.00 94.69 141 VAL A N 1
ATOM 1076 C CA . VAL A 1 141 ? 3.027 -9.249 -5.534 1.00 94.69 141 VAL A CA 1
ATOM 1077 C C . VAL A 1 141 ? 3.441 -10.305 -6.561 1.00 94.69 141 VAL A C 1
ATOM 1079 O O . VAL A 1 141 ? 3.714 -11.447 -6.200 1.00 94.69 141 VAL A O 1
ATOM 1082 N N . CYS A 1 142 ? 3.511 -9.946 -7.841 1.00 96.88 142 CYS A N 1
ATOM 1083 C CA . CYS A 1 142 ? 4.216 -10.705 -8.879 1.00 96.88 142 CYS A CA 1
ATOM 1084 C C . CYS A 1 142 ? 5.338 -9.832 -9.457 1.00 96.88 142 CYS A C 1
ATOM 1086 O O . CYS A 1 142 ? 5.061 -8.838 -10.128 1.00 96.88 142 CYS A O 1
ATOM 1088 N N . LEU A 1 143 ? 6.597 -10.175 -9.184 1.00 97.50 143 LEU A N 1
ATOM 1089 C CA . LEU A 1 143 ? 7.773 -9.439 -9.640 1.00 97.50 143 LEU A CA 1
ATOM 1090 C C . LEU A 1 143 ? 8.296 -10.045 -10.949 1.00 97.50 143 LEU A C 1
ATOM 1092 O O . LEU A 1 143 ? 8.778 -11.177 -10.986 1.00 97.50 143 LEU A O 1
ATOM 1096 N N . VAL A 1 144 ? 8.211 -9.270 -12.027 1.00 98.50 144 VAL A N 1
ATOM 1097 C CA . VAL A 1 144 ? 8.545 -9.667 -13.398 1.00 98.50 144 VAL A CA 1
ATOM 1098 C C . VAL A 1 144 ? 9.815 -8.957 -13.857 1.00 98.50 144 VAL A C 1
ATOM 1100 O O . VAL A 1 144 ? 9.890 -7.726 -13.854 1.00 98.50 144 VAL A O 1
ATOM 1103 N N . GLY A 1 145 ? 10.804 -9.730 -14.297 1.00 98.19 145 GLY A N 1
ATOM 1104 C CA . GLY A 1 145 ? 12.031 -9.222 -14.902 1.00 98.19 145 GLY A CA 1
ATOM 1105 C C . GLY A 1 145 ? 11.855 -9.086 -16.407 1.00 98.19 145 GLY A C 1
ATOM 1106 O O . GLY A 1 145 ? 11.775 -10.091 -17.107 1.00 98.19 145 GLY A O 1
ATOM 1107 N N . VAL A 1 146 ? 11.794 -7.859 -16.915 1.00 97.94 146 VAL A N 1
ATOM 1108 C CA . VAL A 1 146 ? 11.671 -7.556 -18.346 1.00 97.94 146 VAL A CA 1
ATOM 1109 C C . VAL A 1 146 ? 13.057 -7.264 -18.917 1.00 97.94 146 VAL A C 1
ATOM 1111 O O . VAL A 1 146 ? 13.532 -6.123 -18.893 1.00 97.94 146 VAL A O 1
ATOM 1114 N N . HIS A 1 147 ? 13.693 -8.317 -19.416 1.00 96.88 147 HIS A N 1
ATOM 1115 C CA . HIS A 1 147 ? 14.997 -8.291 -20.059 1.00 96.88 147 HIS A CA 1
ATOM 1116 C C . HIS A 1 147 ? 14.883 -7.912 -21.542 1.00 96.88 147 HIS A C 1
ATOM 1118 O O . HIS A 1 147 ? 13.829 -8.011 -22.179 1.00 96.88 147 HIS A O 1
ATOM 1124 N N . CYS A 1 148 ? 15.990 -7.417 -22.080 1.00 95.12 148 CYS A N 1
ATOM 1125 C CA . CYS A 1 148 ? 16.173 -7.140 -23.495 1.00 95.12 148 CYS A CA 1
ATOM 1126 C C . CYS A 1 148 ? 17.677 -7.073 -23.749 1.00 95.12 148 CYS A C 1
ATOM 1128 O O . CYS A 1 148 ? 18.375 -6.360 -23.031 1.00 95.12 148 CYS A O 1
ATOM 1130 N N . SER A 1 149 ? 18.174 -7.780 -24.757 1.00 94.62 149 SER A N 1
ATOM 1131 C CA . SER A 1 149 ? 19.571 -7.744 -25.173 1.00 94.62 149 SER A CA 1
ATOM 1132 C C . SER A 1 149 ? 20.057 -6.308 -25.393 1.00 94.62 149 SER A C 1
ATOM 1134 O O . SER A 1 149 ? 19.337 -5.449 -25.915 1.00 94.62 149 SER A O 1
ATOM 1136 N N . ILE A 1 150 ? 21.307 -6.049 -25.005 1.00 90.06 150 ILE A N 1
ATOM 1137 C CA . ILE A 1 150 ? 21.894 -4.704 -25.037 1.00 90.06 150 ILE A CA 1
ATOM 1138 C C . ILE A 1 150 ? 21.865 -4.071 -26.438 1.00 90.06 150 ILE A C 1
ATOM 1140 O O . ILE A 1 150 ? 21.558 -2.890 -26.571 1.00 90.06 150 ILE A O 1
ATOM 1144 N N . GLY A 1 151 ? 22.111 -4.855 -27.494 1.00 90.19 151 GLY A N 1
ATOM 1145 C CA . GLY A 1 151 ? 22.092 -4.349 -28.870 1.00 90.19 151 GLY A CA 1
ATOM 1146 C C . GLY A 1 151 ? 20.706 -3.864 -29.301 1.00 90.19 151 GLY A C 1
ATOM 1147 O O . GLY A 1 151 ? 20.578 -2.780 -29.873 1.00 90.19 151 GLY A O 1
ATOM 1148 N N . VAL A 1 152 ? 19.661 -4.627 -28.959 1.00 92.56 152 VAL A N 1
ATOM 1149 C CA . VAL A 1 152 ? 18.264 -4.258 -29.237 1.00 92.56 152 VAL A CA 1
ATOM 1150 C C . VAL A 1 152 ? 17.843 -3.053 -28.397 1.00 92.56 152 VAL A C 1
ATOM 1152 O O . VAL A 1 152 ? 17.173 -2.154 -28.905 1.00 92.56 152 VAL A O 1
ATOM 1155 N N . LEU A 1 153 ? 18.259 -2.995 -27.130 1.00 90.00 153 LEU A N 1
ATOM 1156 C CA . LEU A 1 153 ? 17.997 -1.867 -26.236 1.00 90.00 153 LEU A CA 1
ATOM 1157 C C . LEU A 1 153 ? 18.514 -0.539 -26.802 1.00 90.00 153 LEU A C 1
ATOM 1159 O O . LEU A 1 153 ? 17.760 0.431 -26.888 1.00 90.00 153 LEU A O 1
ATOM 1163 N N . GLU A 1 154 ? 19.777 -0.508 -27.223 1.00 88.31 154 GLU A N 1
ATOM 1164 C CA . GLU A 1 154 ? 20.405 0.686 -27.795 1.00 88.31 154 GLU A CA 1
ATOM 1165 C C . GLU A 1 154 ? 19.792 1.073 -29.143 1.00 88.31 154 GLU A C 1
ATOM 1167 O O . GLU A 1 154 ? 19.639 2.255 -29.452 1.00 88.31 154 GLU A O 1
ATOM 1172 N N . GLU A 1 155 ? 19.415 0.091 -29.964 1.00 89.12 155 GLU A N 1
ATOM 1173 C CA . GLU A 1 155 ? 18.704 0.361 -31.210 1.00 89.12 155 GLU A CA 1
ATOM 1174 C C . GLU A 1 155 ? 17.328 0.990 -30.956 1.00 89.12 155 GLU A C 1
ATOM 1176 O O . GLU A 1 155 ? 16.975 1.982 -31.600 1.00 89.12 155 GLU A O 1
ATOM 1181 N N . ARG A 1 156 ? 16.563 0.454 -29.998 1.00 89.31 156 ARG A N 1
ATOM 1182 C CA . ARG A 1 156 ? 15.256 0.998 -29.603 1.00 89.31 156 ARG A CA 1
ATOM 1183 C C . ARG A 1 156 ? 15.382 2.413 -29.044 1.00 89.31 156 ARG A C 1
ATOM 1185 O O . ARG A 1 156 ? 14.589 3.272 -29.418 1.00 89.31 156 ARG A O 1
ATOM 1192 N N . GLU A 1 157 ? 16.384 2.668 -28.206 1.00 85.25 157 GLU A N 1
ATOM 1193 C CA . GLU A 1 157 ? 16.661 3.997 -27.651 1.00 85.25 157 GLU A CA 1
ATOM 1194 C C . GLU A 1 157 ? 16.980 5.017 -28.756 1.00 85.25 157 GLU A C 1
ATOM 1196 O O . GLU A 1 157 ? 16.366 6.084 -28.803 1.00 85.25 157 GLU A O 1
ATOM 1201 N N . ARG A 1 158 ? 17.838 4.656 -29.722 1.00 83.88 158 ARG A N 1
ATOM 1202 C CA . ARG A 1 158 ? 18.124 5.507 -30.892 1.00 83.88 158 ARG A CA 1
ATOM 1203 C C . ARG A 1 158 ? 16.873 5.804 -31.720 1.00 83.88 158 ARG A C 1
ATOM 1205 O O . ARG A 1 158 ? 16.681 6.939 -32.147 1.00 83.88 158 ARG A O 1
ATOM 1212 N N . ARG A 1 159 ? 16.011 4.806 -31.943 1.00 87.00 159 ARG A N 1
ATOM 1213 C CA . ARG A 1 159 ? 14.759 4.969 -32.707 1.00 87.00 159 ARG A CA 1
ATOM 1214 C C . ARG A 1 159 ? 13.718 5.820 -31.979 1.00 87.00 159 ARG A C 1
ATOM 1216 O O . ARG A 1 159 ? 12.946 6.505 -32.642 1.00 87.00 159 ARG A O 1
ATOM 1223 N N . ARG A 1 160 ? 13.686 5.779 -30.642 1.00 79.88 160 ARG A N 1
ATOM 1224 C CA . ARG A 1 160 ? 12.771 6.587 -29.820 1.00 79.88 160 ARG A CA 1
ATOM 1225 C C . ARG A 1 160 ? 13.049 8.088 -29.954 1.00 79.88 160 ARG A C 1
ATOM 1227 O O . ARG A 1 160 ? 12.135 8.885 -29.766 1.00 79.88 160 ARG A O 1
ATOM 1234 N N . GLY A 1 161 ? 14.275 8.456 -30.340 1.00 71.50 161 GLY A N 1
ATOM 1235 C CA . GLY A 1 161 ? 14.677 9.847 -30.542 1.00 71.50 161 GLY A CA 1
ATOM 1236 C C . GLY A 1 161 ? 14.844 10.610 -29.228 1.00 71.50 161 GLY A C 1
ATOM 1237 O O . GLY A 1 161 ? 14.636 11.823 -29.198 1.00 71.50 161 GLY A O 1
ATOM 1238 N N . ASP A 1 162 ? 15.180 9.904 -28.143 1.00 69.50 162 ASP A N 1
ATOM 1239 C CA . ASP A 1 162 ? 15.394 10.515 -26.833 1.00 69.50 162 ASP A CA 1
ATOM 1240 C C . ASP A 1 162 ? 16.520 11.560 -26.920 1.00 69.50 162 ASP A C 1
ATOM 1242 O O . ASP A 1 162 ? 17.560 11.342 -27.543 1.00 69.50 162 ASP A O 1
ATOM 1246 N N . ALA A 1 163 ? 16.330 12.712 -26.268 1.00 55.19 163 ALA A N 1
ATOM 1247 C CA . ALA A 1 163 ? 17.293 13.820 -26.298 1.00 55.19 163 ALA A CA 1
ATOM 1248 C C . ALA A 1 163 ? 18.658 13.472 -25.665 1.00 55.19 163 ALA A C 1
ATOM 1250 O O . ALA A 1 163 ? 19.611 14.251 -25.768 1.00 55.19 163 ALA A O 1
ATOM 1251 N N . VAL A 1 164 ? 18.735 12.331 -24.972 1.00 64.44 164 VAL A N 1
ATOM 1252 C CA . VAL A 1 164 ? 19.942 11.779 -24.365 1.00 64.44 164 VAL A CA 1
ATOM 1253 C C . VAL A 1 164 ? 19.932 10.251 -24.541 1.00 64.44 164 VAL A C 1
ATOM 1255 O O . VAL A 1 164 ? 19.023 9.586 -24.047 1.00 64.44 164 VAL A O 1
ATOM 1258 N N . VAL A 1 165 ? 20.932 9.712 -25.241 1.00 71.50 165 VAL A N 1
ATOM 1259 C CA . VAL A 1 165 ? 21.116 8.274 -25.545 1.00 71.50 165 VAL A CA 1
ATOM 1260 C C . VAL A 1 165 ? 22.100 7.667 -24.538 1.00 71.50 165 VAL A C 1
ATOM 1262 O O . VAL A 1 165 ? 22.953 8.393 -24.070 1.00 71.50 165 VAL A O 1
ATOM 1265 N N . GLY A 1 166 ? 22.008 6.389 -24.160 1.00 75.69 166 GLY A N 1
ATOM 1266 C CA . GLY A 1 166 ? 22.947 5.717 -23.241 1.00 75.69 166 GLY A CA 1
ATOM 1267 C C . GLY A 1 166 ? 22.327 5.176 -21.946 1.00 75.69 166 GLY A C 1
ATOM 1268 O O . GLY A 1 166 ? 22.967 4.412 -21.219 1.00 75.69 166 GLY A O 1
ATOM 1269 N N . GLN A 1 167 ? 21.057 5.479 -21.663 1.00 75.75 167 GLN A N 1
ATOM 1270 C CA . GLN A 1 167 ? 20.363 4.972 -20.472 1.00 75.75 167 GLN A CA 1
ATOM 1271 C C . GLN A 1 167 ? 20.166 3.475 -20.508 1.00 75.75 167 GLN A C 1
ATOM 1273 O O . GLN A 1 167 ? 20.263 2.799 -19.483 1.00 75.75 167 GLN A O 1
ATOM 1278 N N . ALA A 1 168 ? 19.828 2.958 -21.685 1.00 80.69 168 ALA A N 1
ATOM 1279 C CA . ALA A 1 168 ? 19.529 1.549 -21.830 1.00 80.69 168 ALA A CA 1
ATOM 1280 C C . ALA A 1 168 ? 20.743 0.696 -21.415 1.00 80.69 168 ALA A C 1
ATOM 1282 O O . ALA A 1 168 ? 20.582 -0.299 -20.709 1.00 80.69 168 ALA A O 1
ATOM 1283 N N . ARG A 1 169 ? 21.959 1.163 -21.741 1.00 83.19 169 ARG A N 1
ATOM 1284 C CA . ARG A 1 169 ? 23.227 0.579 -21.287 1.00 83.19 169 ARG A CA 1
ATOM 1285 C C . ARG A 1 169 ? 23.476 0.789 -19.797 1.00 83.19 169 ARG A C 1
ATOM 1287 O O . ARG A 1 169 ? 23.786 -0.178 -19.109 1.00 83.19 169 ARG A O 1
ATOM 1294 N N . ALA A 1 170 ? 23.303 2.010 -19.296 1.00 79.75 170 ALA A N 1
ATOM 1295 C CA . ALA A 1 170 ? 23.494 2.342 -17.884 1.00 79.75 170 ALA A CA 1
ATOM 1296 C C . ALA A 1 170 ? 22.658 1.469 -16.934 1.00 79.75 170 ALA A C 1
ATOM 1298 O O . ALA A 1 170 ? 23.105 1.058 -15.866 1.00 79.75 170 ALA A O 1
ATOM 1299 N N . HIS A 1 171 ? 21.414 1.200 -17.327 1.00 84.44 171 HIS A N 1
ATOM 1300 C CA . HIS A 1 171 ? 20.452 0.461 -16.518 1.00 84.44 171 HIS A CA 1
ATOM 1301 C C . HIS A 1 171 ? 20.593 -1.058 -16.671 1.00 84.44 171 HIS A C 1
ATOM 1303 O O . HIS A 1 171 ? 20.078 -1.782 -15.822 1.00 84.44 171 HIS A O 1
ATOM 1309 N N . TYR A 1 172 ? 21.257 -1.535 -17.731 1.00 86.69 172 TYR A N 1
ATOM 1310 C CA . TYR A 1 172 ? 21.181 -2.917 -18.217 1.00 86.69 172 TYR A CA 1
ATOM 1311 C C . TYR A 1 172 ? 21.379 -3.972 -17.123 1.00 86.69 172 TYR A C 1
ATOM 1313 O O . TYR A 1 172 ? 20.518 -4.828 -16.941 1.00 86.69 172 TYR A O 1
ATOM 1321 N N . GLU A 1 173 ? 22.469 -3.890 -16.360 1.00 86.12 173 GLU A N 1
ATOM 1322 C CA . GLU A 1 173 ? 22.736 -4.847 -15.277 1.00 86.12 173 GLU A CA 1
ATOM 1323 C C . GLU A 1 173 ? 22.113 -4.394 -13.952 1.00 86.12 173 GLU A C 1
ATOM 1325 O O . GLU A 1 173 ? 21.454 -5.179 -13.267 1.00 86.12 173 GLU A O 1
ATOM 1330 N N . ALA A 1 174 ? 22.268 -3.109 -13.612 1.00 86.81 174 ALA A N 1
ATOM 1331 C CA . ALA A 1 174 ? 21.938 -2.558 -12.297 1.00 86.81 174 ALA A CA 1
ATOM 1332 C C . ALA A 1 174 ? 20.487 -2.822 -11.862 1.00 86.81 174 ALA A C 1
ATOM 1334 O O . ALA A 1 174 ? 20.230 -3.139 -10.694 1.00 86.81 174 ALA A O 1
ATOM 1335 N N . VAL A 1 175 ? 19.543 -2.737 -12.809 1.00 92.12 175 VAL A N 1
ATOM 1336 C CA . VAL A 1 175 ? 18.116 -2.953 -12.534 1.00 92.12 175 VAL A CA 1
ATOM 1337 C C . VAL A 1 175 ? 17.791 -4.391 -12.163 1.00 92.12 175 VAL A C 1
ATOM 1339 O O . VAL A 1 175 ? 16.778 -4.609 -11.510 1.00 92.12 175 VAL A O 1
ATOM 1342 N N . HIS A 1 176 ? 18.608 -5.368 -12.563 1.00 94.19 176 HIS A N 1
ATOM 1343 C CA . HIS A 1 176 ? 18.335 -6.787 -12.341 1.00 94.19 176 HIS A CA 1
ATOM 1344 C C . HIS A 1 176 ? 19.152 -7.407 -11.202 1.00 94.19 176 HIS A C 1
ATOM 1346 O O . HIS A 1 176 ? 18.749 -8.446 -10.681 1.00 94.19 176 HIS A O 1
ATOM 1352 N N . THR A 1 177 ? 20.253 -6.779 -10.789 1.00 90.38 177 THR A N 1
ATOM 1353 C CA . THR A 1 177 ? 21.113 -7.255 -9.695 1.00 90.38 177 THR A CA 1
ATOM 1354 C C . THR A 1 177 ? 20.326 -7.451 -8.392 1.00 90.38 177 THR A C 1
ATOM 1356 O O . THR A 1 177 ? 19.488 -6.620 -8.053 1.00 90.38 177 THR A O 1
ATOM 1359 N N . ASN A 1 178 ? 20.607 -8.522 -7.641 1.00 88.25 178 ASN A N 1
ATOM 1360 C CA . ASN A 1 178 ? 19.995 -8.825 -6.334 1.00 88.25 178 ASN A CA 1
ATOM 1361 C C . ASN A 1 178 ? 18.453 -8.888 -6.329 1.00 88.25 178 ASN A C 1
ATOM 1363 O O . ASN A 1 178 ? 17.822 -8.538 -5.331 1.00 88.25 178 ASN A O 1
ATOM 1367 N N . LEU A 1 179 ? 17.836 -9.311 -7.437 1.00 89.81 179 LEU A N 1
ATOM 1368 C CA . LEU A 1 179 ? 16.392 -9.522 -7.521 1.00 89.81 179 LEU A CA 1
ATOM 1369 C C . LEU A 1 179 ? 16.061 -10.946 -7.963 1.00 89.81 179 LEU A C 1
ATOM 1371 O O . LEU A 1 179 ? 16.467 -11.405 -9.036 1.00 89.81 179 LEU A O 1
ATOM 1375 N N . ASP A 1 180 ? 15.241 -11.601 -7.149 1.00 91.44 180 ASP A N 1
ATOM 1376 C CA . ASP A 1 180 ? 14.616 -12.874 -7.474 1.00 91.44 180 ASP A CA 1
ATOM 1377 C C . ASP A 1 180 ? 13.240 -12.613 -8.082 1.00 91.44 180 ASP A C 1
ATOM 1379 O O . ASP A 1 180 ? 12.299 -12.191 -7.41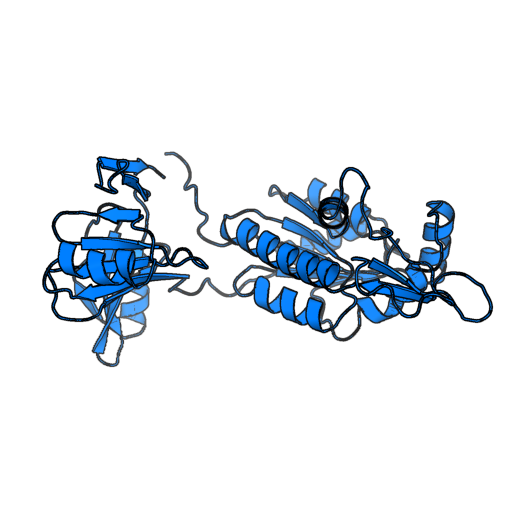0 1.00 91.44 180 ASP A O 1
ATOM 1383 N N . TYR A 1 181 ? 13.150 -12.816 -9.393 1.00 96.50 181 TYR A N 1
ATOM 1384 C CA . TYR A 1 181 ? 11.913 -12.655 -10.146 1.00 96.50 181 TYR A CA 1
ATOM 1385 C C . TYR A 1 181 ? 11.064 -13.918 -10.082 1.00 96.50 181 TYR A C 1
ATOM 1387 O O . TYR A 1 181 ? 11.590 -15.023 -10.213 1.00 96.50 181 TYR A O 1
ATOM 1395 N N . ASP A 1 182 ? 9.747 -13.737 -10.012 1.00 96.50 182 ASP A N 1
ATOM 1396 C CA . ASP A 1 182 ? 8.783 -14.820 -10.223 1.00 96.50 182 ASP A CA 1
ATOM 1397 C C . ASP A 1 182 ? 8.838 -15.330 -11.665 1.00 96.50 182 ASP A C 1
ATOM 1399 O O . ASP A 1 182 ? 8.684 -16.519 -11.933 1.00 96.50 182 ASP A O 1
ATOM 1403 N N . ILE A 1 183 ? 9.076 -14.413 -12.605 1.00 97.75 183 ILE A N 1
ATOM 1404 C CA . ILE A 1 183 ? 9.291 -14.730 -14.011 1.00 97.75 183 ILE A CA 1
ATOM 1405 C C . ILE A 1 183 ? 10.212 -13.707 -14.676 1.00 97.75 183 ILE A C 1
ATOM 1407 O O . ILE A 1 183 ? 10.155 -12.510 -14.392 1.00 97.75 183 ILE A O 1
ATOM 1411 N N . ARG A 1 184 ? 11.054 -14.190 -15.592 1.00 97.75 184 ARG A N 1
ATOM 1412 C CA . ARG A 1 184 ? 11.902 -13.382 -16.472 1.00 97.75 184 ARG A CA 1
ATOM 1413 C C . ARG A 1 184 ? 11.413 -13.539 -17.912 1.00 97.75 184 ARG A C 1
ATOM 1415 O O . ARG A 1 184 ? 11.158 -14.660 -18.339 1.00 97.75 184 ARG A O 1
ATOM 1422 N N . ILE A 1 185 ? 11.288 -12.432 -18.635 1.00 97.50 185 ILE A N 1
ATOM 1423 C CA . ILE A 1 185 ? 10.887 -12.374 -20.045 1.00 97.50 185 ILE A CA 1
ATOM 1424 C C . ILE A 1 185 ? 11.964 -11.619 -20.820 1.00 97.50 185 ILE A C 1
ATOM 1426 O O . ILE A 1 185 ? 12.353 -10.537 -20.384 1.00 97.50 185 ILE A O 1
ATOM 1430 N N . ASP A 1 186 ? 12.405 -12.141 -21.967 1.00 96.88 186 ASP A N 1
ATOM 1431 C CA . ASP A 1 186 ? 13.277 -11.411 -22.894 1.00 96.88 186 ASP A CA 1
ATOM 1432 C C . ASP A 1 186 ? 12.476 -10.871 -24.083 1.00 96.88 186 ASP A C 1
ATOM 1434 O O . ASP A 1 186 ? 12.010 -11.607 -24.948 1.00 96.88 186 ASP A O 1
ATOM 1438 N N . THR A 1 187 ? 12.337 -9.550 -24.149 1.00 96.38 187 THR A N 1
ATOM 1439 C CA . THR A 1 187 ? 11.592 -8.866 -25.221 1.00 96.38 187 THR A CA 1
ATOM 1440 C C . THR A 1 187 ? 12.387 -8.692 -26.517 1.00 96.38 187 THR A C 1
ATOM 1442 O O . THR A 1 187 ? 11.933 -7.996 -27.429 1.00 96.38 187 THR A O 1
ATOM 1445 N N . SER A 1 188 ? 13.594 -9.249 -26.595 1.00 94.88 188 SER A N 1
ATOM 1446 C CA . SER A 1 188 ? 14.352 -9.385 -27.846 1.00 94.88 188 SER A CA 1
ATOM 1447 C C . SER A 1 188 ? 13.880 -10.588 -28.651 1.00 94.88 188 SER A C 1
ATOM 1449 O O . SER A 1 188 ? 14.036 -10.599 -29.867 1.00 94.88 188 SER A O 1
ATOM 1451 N N . GLU A 1 189 ? 13.337 -11.588 -27.959 1.00 93.62 189 GLU A N 1
ATOM 1452 C CA . GLU A 1 189 ? 12.894 -12.859 -28.532 1.00 93.62 189 GLU A CA 1
ATOM 1453 C C . GLU A 1 189 ? 11.365 -12.956 -28.542 1.00 93.62 189 GLU A C 1
ATOM 1455 O O . GLU A 1 189 ? 10.787 -13.516 -29.470 1.00 93.62 189 GLU A O 1
ATOM 1460 N N . GLU A 1 190 ? 10.712 -12.364 -27.540 1.00 95.00 190 GLU A N 1
ATOM 1461 C CA . GLU A 1 190 ? 9.264 -12.420 -27.373 1.00 95.00 190 GLU A CA 1
ATOM 1462 C C . GLU A 1 190 ? 8.562 -11.163 -27.895 1.00 95.00 190 GLU A C 1
ATOM 1464 O O . GLU A 1 190 ? 8.888 -10.028 -27.526 1.00 95.00 190 GLU A O 1
ATOM 1469 N N . GLU A 1 191 ? 7.507 -11.375 -28.682 1.00 96.19 191 GLU A N 1
ATOM 1470 C CA . GLU A 1 191 ? 6.574 -10.312 -29.048 1.00 96.19 191 GLU A CA 1
ATOM 1471 C C . GLU A 1 191 ? 5.772 -9.847 -27.816 1.00 96.19 191 GLU A C 1
ATOM 1473 O O . GLU A 1 191 ? 5.403 -10.671 -26.969 1.00 96.19 191 GLU A O 1
ATOM 1478 N N . PRO A 1 192 ? 5.409 -8.551 -27.700 1.00 96.75 192 PRO A N 1
ATOM 1479 C CA . PRO A 1 192 ? 4.794 -8.011 -26.484 1.00 96.75 192 PRO A CA 1
ATOM 1480 C C . PRO A 1 192 ? 3.525 -8.737 -26.029 1.00 96.75 192 PRO A C 1
ATOM 1482 O O . PRO A 1 192 ? 3.277 -8.872 -24.830 1.00 96.75 192 PRO A O 1
ATOM 1485 N N . ARG A 1 193 ? 2.725 -9.222 -26.986 1.00 97.69 193 ARG A N 1
ATOM 1486 C CA . ARG A 1 193 ? 1.511 -9.989 -26.703 1.00 97.69 193 ARG A CA 1
ATOM 1487 C C . ARG A 1 193 ? 1.824 -11.357 -26.096 1.00 97.69 193 ARG A C 1
ATOM 1489 O O . ARG A 1 193 ? 1.207 -11.725 -25.101 1.00 97.69 193 ARG A O 1
ATOM 1496 N N . ALA A 1 194 ? 2.788 -12.075 -26.669 1.00 97.88 194 ALA A N 1
ATOM 1497 C CA . ALA A 1 194 ? 3.217 -13.379 -26.174 1.00 97.88 194 ALA A CA 1
ATOM 1498 C C . ALA A 1 194 ? 3.815 -13.250 -24.764 1.00 97.88 194 ALA A C 1
ATOM 1500 O O . ALA A 1 194 ? 3.400 -13.958 -23.847 1.00 97.88 194 ALA A O 1
ATOM 1501 N N . ALA A 1 195 ? 4.681 -12.254 -24.555 1.00 98.06 195 ALA A N 1
ATOM 1502 C CA . ALA A 1 195 ? 5.214 -11.896 -23.243 1.00 98.06 195 ALA A CA 1
ATOM 1503 C C . ALA A 1 195 ? 4.106 -11.674 -22.196 1.00 98.06 195 ALA A C 1
ATOM 1505 O O . ALA A 1 195 ? 4.160 -12.233 -21.099 1.00 98.06 195 ALA A O 1
ATOM 1506 N N . ALA A 1 196 ? 3.076 -10.891 -22.536 1.00 98.31 196 ALA A N 1
ATOM 1507 C CA . ALA A 1 196 ? 1.946 -10.642 -21.645 1.00 98.31 196 ALA A CA 1
ATOM 1508 C C . ALA A 1 196 ? 1.166 -11.926 -21.315 1.00 98.31 196 ALA A C 1
ATOM 1510 O O . ALA A 1 196 ? 0.818 -12.146 -20.156 1.00 98.31 196 ALA A O 1
ATOM 1511 N N . GLU A 1 197 ? 0.923 -12.798 -22.295 1.00 98.25 197 GLU A N 1
ATOM 1512 C CA . GLU A 1 197 ? 0.224 -14.074 -22.089 1.00 98.25 197 GLU A CA 1
ATOM 1513 C C . GLU A 1 197 ? 1.001 -15.029 -21.174 1.00 98.25 197 GLU A C 1
ATOM 1515 O O . GLU A 1 197 ? 0.400 -15.719 -20.347 1.00 98.25 197 GLU A O 1
ATOM 1520 N N . ILE A 1 198 ? 2.332 -15.050 -21.277 1.00 98.00 198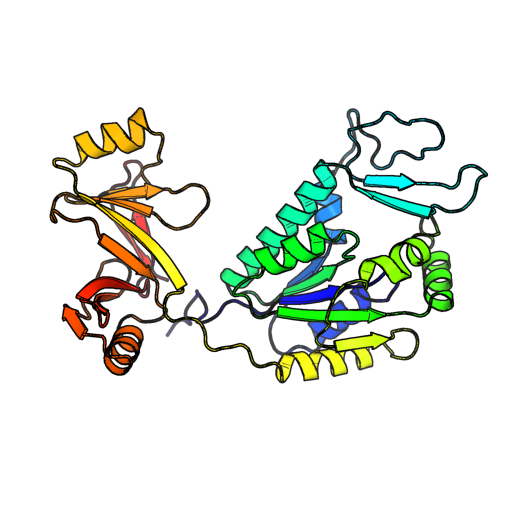 ILE A N 1
ATOM 1521 C CA . ILE A 1 198 ? 3.189 -15.830 -20.377 1.00 98.00 198 ILE A CA 1
ATOM 1522 C C . ILE A 1 198 ? 3.103 -15.266 -18.950 1.00 98.00 198 ILE A C 1
ATOM 1524 O O . ILE A 1 198 ? 2.859 -16.023 -18.008 1.00 98.00 198 ILE A O 1
ATOM 1528 N N . ILE A 1 199 ? 3.237 -13.945 -18.783 1.00 98.12 199 ILE A N 1
ATOM 1529 C CA . ILE A 1 199 ? 3.121 -13.289 -17.470 1.00 98.12 199 ILE A CA 1
ATOM 1530 C C . ILE A 1 199 ? 1.743 -13.559 -16.853 1.00 98.12 199 ILE A C 1
ATOM 1532 O O . ILE A 1 199 ? 1.661 -13.928 -15.684 1.00 98.12 199 ILE A O 1
ATOM 1536 N N . ALA A 1 200 ? 0.661 -13.441 -17.628 1.00 97.62 200 ALA A N 1
ATOM 1537 C CA . ALA A 1 200 ? -0.702 -13.672 -17.155 1.00 97.62 200 ALA A CA 1
ATOM 1538 C C . ALA A 1 200 ? -0.908 -15.094 -16.606 1.00 97.62 200 ALA A C 1
ATOM 1540 O O . ALA A 1 200 ? -1.605 -15.266 -15.606 1.00 97.62 200 ALA A O 1
ATOM 1541 N N . LYS A 1 201 ? -0.270 -16.108 -17.209 1.00 97.06 201 LYS A N 1
ATOM 1542 C CA . LYS A 1 201 ? -0.310 -17.490 -16.701 1.00 97.06 201 LYS A CA 1
ATOM 1543 C C . LYS A 1 201 ? 0.342 -17.604 -15.325 1.00 97.06 201 LYS A C 1
ATOM 1545 O O . LYS A 1 201 ? -0.265 -18.186 -14.432 1.00 97.06 201 LYS A O 1
ATOM 1550 N N . VAL A 1 202 ? 1.525 -17.010 -15.138 1.00 96.62 202 VAL A N 1
ATOM 1551 C CA . VAL A 1 202 ? 2.224 -17.007 -13.838 1.00 96.62 202 VAL A CA 1
ATOM 1552 C C . VAL A 1 202 ? 1.420 -16.255 -12.783 1.00 96.62 202 VAL A C 1
ATOM 1554 O O . VAL A 1 202 ? 1.242 -16.743 -11.671 1.00 96.62 202 VAL A O 1
ATOM 1557 N N . VAL A 1 203 ? 0.882 -15.091 -13.148 1.00 94.44 203 VAL A N 1
ATOM 1558 C CA . VAL A 1 203 ? 0.030 -14.269 -12.280 1.00 94.44 203 VAL A CA 1
ATOM 1559 C C . VAL A 1 203 ? -1.205 -15.042 -11.811 1.00 94.44 203 VAL A C 1
ATOM 1561 O O . VAL A 1 203 ? -1.582 -14.922 -10.647 1.00 94.44 203 VAL A O 1
ATOM 1564 N N . ALA A 1 204 ? -1.817 -15.842 -12.690 1.00 91.50 204 ALA A N 1
ATOM 1565 C CA . ALA A 1 204 ? -2.991 -16.650 -12.373 1.00 91.50 204 ALA A CA 1
ATOM 1566 C C . ALA A 1 204 ? -2.670 -17.887 -11.518 1.00 91.50 204 ALA A C 1
ATOM 1568 O O . ALA A 1 204 ? -3.514 -18.307 -10.730 1.00 91.50 204 ALA A O 1
ATOM 1569 N N . SER A 1 205 ? -1.477 -18.472 -11.667 1.00 89.69 205 SER A N 1
ATOM 1570 C CA . SER A 1 205 ? -1.056 -19.654 -10.905 1.00 89.69 205 SER A CA 1
ATOM 1571 C C . SER A 1 205 ? -0.372 -19.325 -9.580 1.00 89.69 205 SER A C 1
ATOM 1573 O O . SER A 1 205 ? -0.127 -20.231 -8.788 1.00 89.69 205 SER A O 1
ATOM 1575 N N . LYS A 1 206 ? 0.011 -18.064 -9.351 1.00 85.56 206 LYS A N 1
ATOM 1576 C CA . LYS A 1 206 ? 0.742 -17.678 -8.146 1.00 85.56 206 LYS A CA 1
ATOM 1577 C C . LYS A 1 206 ? -0.179 -17.726 -6.932 1.00 85.56 206 LYS A C 1
ATOM 1579 O O . LYS A 1 206 ? -1.102 -16.923 -6.794 1.00 85.56 206 LYS A O 1
ATOM 1584 N N . GLU A 1 207 ? 0.113 -18.659 -6.038 1.00 80.94 207 GLU A N 1
ATOM 1585 C CA . GLU A 1 207 ? -0.522 -18.729 -4.732 1.00 80.94 207 GLU A CA 1
ATOM 1586 C C . GLU A 1 207 ? 0.085 -17.687 -3.798 1.00 80.94 207 GLU A C 1
ATOM 1588 O O . GLU A 1 207 ? 1.296 -17.449 -3.769 1.00 80.94 207 GLU A O 1
ATOM 1593 N N . TYR A 1 208 ? -0.787 -17.064 -3.020 1.00 75.38 208 TYR A N 1
ATOM 1594 C CA . TYR A 1 208 ? -0.407 -16.137 -1.972 1.00 75.38 208 TYR A CA 1
ATOM 1595 C C . TYR A 1 208 ? -0.826 -16.755 -0.647 1.00 75.38 208 TYR A C 1
ATOM 1597 O O . TYR A 1 208 ? -1.948 -17.259 -0.568 1.00 75.38 208 TYR A O 1
ATOM 1605 N N . PRO A 1 209 ? 0.048 -16.745 0.372 1.00 65.62 209 PRO A N 1
ATOM 1606 C CA . PRO A 1 209 ? -0.272 -17.343 1.657 1.00 65.62 209 PRO A CA 1
ATOM 1607 C C . PRO A 1 209 ? -1.572 -16.759 2.208 1.00 65.62 209 PRO A C 1
ATOM 1609 O O . PRO A 1 209 ? -1.859 -15.570 2.023 1.00 65.62 209 PRO A O 1
ATOM 1612 N N . ASP A 1 210 ? -2.346 -17.617 2.875 1.00 60.28 210 ASP A N 1
ATOM 1613 C CA . ASP A 1 210 ? -3.629 -17.249 3.456 1.00 60.28 210 ASP A CA 1
ATOM 1614 C C . ASP A 1 210 ? -3.515 -15.967 4.264 1.00 60.28 210 ASP A C 1
ATOM 1616 O O . ASP A 1 210 ? -2.601 -15.765 5.069 1.00 60.28 210 ASP A O 1
ATOM 1620 N N . VAL A 1 211 ? -4.481 -15.087 4.040 1.00 65.00 211 VAL A N 1
ATOM 1621 C CA . VAL A 1 211 ? -4.413 -13.739 4.565 1.00 65.00 211 VAL A CA 1
ATOM 1622 C C . VAL A 1 211 ? -4.447 -13.805 6.100 1.00 65.00 211 VAL A C 1
ATOM 1624 O O . VAL A 1 211 ? -5.407 -14.324 6.681 1.00 65.00 211 VAL A O 1
ATOM 1627 N N . THR A 1 212 ? -3.409 -13.279 6.754 1.00 79.75 212 THR A N 1
ATOM 1628 C CA . THR A 1 212 ? -3.199 -13.326 8.214 1.00 79.75 212 THR A CA 1
ATOM 1629 C C . THR A 1 212 ? -4.439 -12.891 8.986 1.00 79.75 212 THR A C 1
ATOM 1631 O O . THR A 1 212 ? -4.993 -11.837 8.686 1.00 79.75 212 THR A O 1
ATOM 1634 N N . LEU A 1 213 ? -4.887 -13.675 9.977 1.00 87.62 213 LEU A N 1
ATOM 1635 C CA . LEU A 1 213 ? -6.182 -13.446 10.635 1.00 87.62 213 LEU A CA 1
ATOM 1636 C C . LEU A 1 213 ? -6.355 -11.994 11.112 1.00 87.62 213 LEU A C 1
ATOM 1638 O O . LEU A 1 213 ? -7.325 -11.336 10.735 1.00 87.62 213 LEU A O 1
ATOM 1642 N N . PHE A 1 214 ? -5.384 -11.495 11.878 1.00 90.69 214 PHE A N 1
ATOM 1643 C CA . PHE A 1 214 ? -5.306 -10.090 12.259 1.00 90.69 214 PHE A CA 1
ATOM 1644 C C . PHE A 1 214 ? -4.716 -9.275 11.110 1.00 90.69 214 PHE A C 1
ATOM 1646 O O . PHE A 1 214 ? -3.653 -9.600 10.573 1.00 90.69 214 PHE A O 1
ATOM 1653 N N . ARG A 1 215 ? -5.436 -8.223 10.720 1.00 82.56 215 ARG A N 1
ATOM 1654 C CA . ARG A 1 215 ? -5.098 -7.369 9.576 1.00 82.56 215 ARG A CA 1
ATOM 1655 C C . ARG A 1 215 ? -4.391 -6.091 9.993 1.00 82.56 215 ARG A C 1
ATOM 1657 O O . ARG A 1 215 ? -3.482 -5.648 9.304 1.00 82.56 215 ARG A O 1
ATOM 1664 N N . ASN A 1 216 ? -4.855 -5.485 11.078 1.00 87.06 216 ASN A N 1
ATOM 1665 C CA . ASN A 1 216 ? -4.336 -4.231 11.601 1.00 87.06 216 ASN A CA 1
ATOM 1666 C C . ASN A 1 216 ? -4.742 -4.069 13.071 1.00 87.06 216 ASN A C 1
ATOM 1668 O O . ASN A 1 216 ? -5.683 -4.724 13.528 1.00 87.06 216 ASN A O 1
ATOM 1672 N N . ILE A 1 217 ? -4.079 -3.157 13.775 1.00 92.69 217 ILE A N 1
ATOM 1673 C CA . ILE A 1 217 ? -4.616 -2.577 15.004 1.00 92.69 217 ILE A CA 1
ATOM 1674 C C . ILE A 1 217 ? -5.685 -1.565 14.588 1.00 92.69 217 ILE A C 1
ATOM 1676 O O . ILE A 1 217 ? -5.420 -0.669 13.790 1.00 92.69 217 ILE A O 1
ATOM 1680 N N . ASP A 1 218 ? -6.899 -1.751 15.091 1.00 92.75 218 ASP A N 1
ATOM 1681 C CA . ASP A 1 218 ? -8.000 -0.811 14.904 1.00 92.75 218 ASP A CA 1
ATOM 1682 C C . ASP A 1 218 ? -7.859 0.346 15.894 1.00 92.75 218 ASP A C 1
ATOM 1684 O O . ASP A 1 218 ? -7.752 1.504 15.501 1.00 92.75 218 ASP A O 1
ATOM 1688 N N . CYS A 1 219 ? -7.721 0.030 17.182 1.00 94.81 219 CYS A N 1
ATOM 1689 C CA . CYS A 1 219 ? -7.416 1.033 18.188 1.00 94.81 219 CYS A CA 1
ATOM 1690 C C . CYS A 1 219 ? -6.729 0.461 19.428 1.00 94.81 219 CYS A C 1
ATOM 1692 O O . CYS A 1 219 ? -6.818 -0.734 19.732 1.00 94.81 219 CYS A O 1
ATOM 1694 N N . LEU A 1 220 ? -6.060 1.354 20.156 1.00 96.25 220 LEU A N 1
ATOM 1695 C CA . LEU A 1 220 ? -5.682 1.155 21.548 1.00 96.25 220 LEU A CA 1
ATOM 1696 C C . LEU A 1 220 ? -6.668 1.923 22.428 1.00 96.25 220 LEU A C 1
ATOM 1698 O O . LEU A 1 220 ? -6.711 3.153 22.391 1.00 96.25 220 LEU A O 1
ATOM 1702 N N . GLN A 1 221 ? -7.428 1.201 23.242 1.00 96.25 221 GLN A N 1
ATOM 1703 C CA . GLN A 1 221 ? -8.332 1.789 24.216 1.00 96.25 221 GLN A CA 1
ATOM 1704 C C . GLN A 1 221 ? -7.598 2.083 25.525 1.00 96.25 221 GLN A C 1
ATOM 1706 O O . GLN A 1 221 ? -7.027 1.180 26.140 1.00 96.25 221 GLN A O 1
ATOM 1711 N N . ILE A 1 222 ? -7.638 3.342 25.965 1.00 97.81 222 ILE A N 1
ATOM 1712 C CA . ILE A 1 222 ? -6.951 3.846 27.153 1.00 97.81 222 ILE A CA 1
ATOM 1713 C C . ILE A 1 222 ? -7.971 4.314 28.198 1.00 97.81 222 ILE A C 1
ATOM 1715 O O . ILE A 1 222 ? -8.761 5.217 27.918 1.00 97.81 222 ILE A O 1
ATOM 1719 N N . PRO A 1 223 ? -7.962 3.744 29.415 1.00 97.75 223 PRO A N 1
ATOM 1720 C CA . PRO A 1 223 ? -8.832 4.205 30.485 1.00 97.75 223 PRO A CA 1
ATOM 1721 C C . PRO A 1 223 ? -8.440 5.613 30.947 1.00 97.75 223 PRO A C 1
ATOM 1723 O O . PRO A 1 223 ? -7.274 5.883 31.241 1.00 97.75 223 PRO A O 1
ATOM 1726 N N . VAL A 1 224 ? -9.424 6.502 31.047 1.00 97.94 224 VAL A N 1
ATOM 1727 C CA . VAL A 1 224 ? -9.293 7.841 31.631 1.00 97.94 224 VAL A CA 1
ATOM 1728 C C . VAL A 1 224 ? -10.374 8.045 32.694 1.00 97.94 224 VAL A C 1
ATOM 1730 O O . VAL A 1 224 ? -11.455 7.472 32.581 1.00 97.94 224 VAL A O 1
ATOM 1733 N N . PRO A 1 225 ? -10.115 8.844 33.744 1.00 95.44 225 PRO A N 1
ATOM 1734 C CA . PRO A 1 225 ? -11.111 9.081 34.792 1.00 95.44 225 PRO A CA 1
ATOM 1735 C C . PRO A 1 225 ? -12.298 9.920 34.299 1.00 95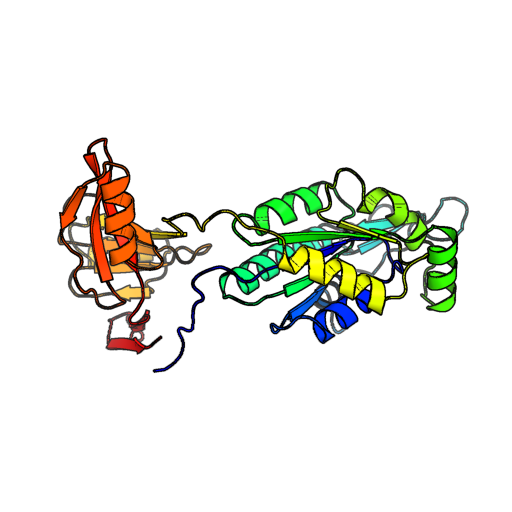.44 225 PRO A C 1
ATOM 1737 O O . PRO A 1 225 ? -13.387 9.839 34.856 1.00 95.44 225 PRO A O 1
ATOM 1740 N N . ASP A 1 226 ? -12.063 10.739 33.276 1.00 96.56 226 ASP A N 1
ATOM 1741 C CA . ASP A 1 226 ? -13.019 11.655 32.674 1.00 96.56 226 ASP A CA 1
ATOM 1742 C C . ASP A 1 226 ? -12.595 11.935 31.224 1.00 96.56 226 ASP A C 1
ATOM 1744 O O . ASP A 1 226 ? -11.397 12.042 30.933 1.00 96.56 226 ASP A O 1
ATOM 1748 N N . LEU A 1 227 ? -13.566 12.039 30.313 1.00 97.62 227 LEU A N 1
ATOM 1749 C CA . LEU A 1 227 ? -13.272 12.248 28.894 1.00 97.62 227 LEU A CA 1
ATOM 1750 C C . LEU A 1 227 ? -12.720 13.643 28.625 1.00 97.62 227 LEU A C 1
ATOM 1752 O O . LEU A 1 227 ? -11.783 13.765 27.841 1.00 97.62 227 LEU A O 1
ATOM 1756 N N . ASP A 1 228 ? -13.255 14.683 29.262 1.00 97.19 228 ASP A N 1
ATOM 1757 C CA . ASP A 1 228 ? -12.812 16.053 29.002 1.00 97.19 228 ASP A CA 1
ATOM 1758 C C . ASP A 1 228 ? -11.390 16.273 29.545 1.00 97.19 228 ASP A C 1
ATOM 1760 O O . ASP A 1 228 ? -10.554 16.870 28.864 1.00 97.19 228 ASP A O 1
ATOM 1764 N N . ALA A 1 229 ? -11.058 15.699 30.705 1.00 97.75 229 ALA A N 1
ATOM 1765 C CA . ALA A 1 229 ? -9.695 15.651 31.229 1.00 97.75 229 ALA A CA 1
ATOM 1766 C C . ALA A 1 229 ? -8.747 14.855 30.313 1.00 97.75 229 ALA A C 1
ATOM 1768 O O . ALA A 1 229 ? -7.614 15.279 30.068 1.00 97.75 229 ALA A O 1
ATOM 1769 N N . GLY A 1 230 ? -9.208 13.720 29.774 1.00 98.00 230 GLY A N 1
ATOM 1770 C CA . GLY A 1 230 ? -8.457 12.931 28.799 1.00 98.00 230 GLY A CA 1
ATOM 1771 C C . GLY A 1 230 ? -8.179 13.711 27.511 1.00 98.00 230 GLY A C 1
ATOM 1772 O O . GLY A 1 230 ? -7.035 13.769 27.063 1.00 98.00 230 GLY A O 1
ATOM 1773 N N . LEU A 1 231 ? -9.190 14.376 26.946 1.00 98.31 231 LEU A N 1
ATOM 1774 C CA . LEU A 1 231 ? -9.043 15.226 25.762 1.00 98.31 231 LEU A CA 1
ATOM 1775 C C . LEU A 1 231 ? -8.119 16.413 26.038 1.00 98.31 231 LEU A C 1
ATOM 1777 O O . LEU A 1 231 ? -7.238 16.692 25.228 1.00 98.31 231 LEU A O 1
ATOM 1781 N N . ALA A 1 232 ? -8.241 17.062 27.196 1.00 98.38 232 ALA A N 1
ATOM 1782 C CA . ALA A 1 232 ? -7.328 18.131 27.585 1.00 98.38 232 ALA A CA 1
ATOM 1783 C C . ALA A 1 232 ? -5.864 17.665 27.570 1.00 98.38 232 ALA A C 1
ATOM 1785 O O . ALA A 1 232 ? -4.979 18.426 27.194 1.00 98.38 232 ALA A O 1
ATOM 1786 N N . PHE A 1 233 ? -5.591 16.410 27.928 1.00 98.56 233 PHE A N 1
ATOM 1787 C CA . PHE A 1 233 ? -4.251 15.843 27.842 1.00 98.56 233 PHE A CA 1
ATOM 1788 C C . PHE A 1 233 ? -3.864 15.459 26.402 1.00 98.56 233 PHE A C 1
ATOM 1790 O O . PHE A 1 233 ? -2.935 16.039 25.839 1.00 98.56 233 PHE A O 1
ATOM 1797 N N . TYR A 1 234 ? -4.571 14.515 25.776 1.00 98.25 234 TYR A N 1
ATOM 1798 C CA . TYR A 1 234 ? -4.161 13.944 24.486 1.00 98.25 234 TYR A CA 1
ATOM 1799 C C . TYR A 1 234 ? -4.360 14.894 23.297 1.00 98.25 234 TYR A C 1
ATOM 1801 O O . TYR A 1 234 ? -3.499 14.967 22.421 1.00 98.25 234 TYR A O 1
ATOM 1809 N N . ARG A 1 235 ? -5.470 15.637 23.261 1.00 97.62 235 ARG A N 1
ATOM 1810 C CA . ARG A 1 235 ? -5.755 16.599 22.189 1.00 97.62 235 ARG A CA 1
ATOM 1811 C C . ARG A 1 235 ? -5.016 17.909 22.438 1.00 97.62 235 ARG A C 1
ATOM 1813 O O . ARG A 1 235 ? -4.214 18.322 21.609 1.00 97.62 235 ARG A O 1
ATOM 1820 N N . ASP A 1 236 ? -5.226 18.535 23.597 1.00 97.75 236 ASP A N 1
ATOM 1821 C CA . ASP A 1 236 ? -4.778 19.923 23.799 1.00 97.75 236 ASP A CA 1
ATOM 1822 C C . ASP A 1 236 ? -3.298 20.045 24.203 1.00 97.75 236 ASP A C 1
ATOM 1824 O O . ASP A 1 236 ? -2.677 21.071 23.919 1.00 97.75 236 ASP A O 1
ATOM 1828 N N . LYS A 1 237 ? -2.712 19.037 24.873 1.00 98.31 237 LYS A N 1
ATOM 1829 C CA . LYS A 1 237 ? -1.277 19.045 25.237 1.00 98.31 237 LYS A CA 1
ATOM 1830 C C . LYS A 1 237 ? -0.407 18.212 24.306 1.00 98.31 237 LYS A C 1
ATOM 1832 O O . LYS A 1 237 ? 0.712 18.637 24.030 1.00 98.31 237 LYS A O 1
ATOM 1837 N N . LEU A 1 238 ? -0.885 17.051 23.852 1.00 98.00 238 LEU A N 1
ATOM 1838 C CA . LEU A 1 238 ? -0.105 16.158 22.982 1.00 98.00 238 LEU A CA 1
ATOM 1839 C C . LEU A 1 238 ? -0.391 16.345 21.483 1.00 98.00 238 LEU A C 1
ATOM 1841 O O . LEU A 1 238 ? 0.397 15.879 20.665 1.00 98.00 238 LEU A O 1
ATOM 1845 N N . GLY A 1 239 ? -1.454 17.067 21.115 1.00 97.38 239 GLY A N 1
ATOM 1846 C CA . GLY A 1 239 ? -1.707 17.493 19.736 1.00 97.38 239 GLY A CA 1
ATOM 1847 C C . GLY A 1 239 ? -2.437 16.479 18.854 1.00 97.38 239 GLY A C 1
ATOM 1848 O O . GLY A 1 239 ? -2.415 16.626 17.634 1.00 97.38 239 GLY A O 1
ATOM 1849 N N . HIS A 1 240 ? -3.078 15.456 19.426 1.00 97.81 240 HIS A N 1
ATOM 1850 C CA . HIS A 1 240 ? -3.895 14.532 18.637 1.00 97.81 240 HIS A CA 1
ATOM 1851 C C . HIS A 1 240 ? -5.217 15.169 18.196 1.00 97.81 240 HIS A C 1
ATOM 1853 O O . HIS A 1 240 ? -5.855 15.897 18.950 1.00 97.81 240 HIS A O 1
ATOM 1859 N N . GLU A 1 241 ? -5.667 14.855 16.985 1.00 96.00 241 GLU A N 1
ATOM 1860 C CA . GLU A 1 241 ? -6.961 15.299 16.458 1.00 96.00 241 GLU A CA 1
ATOM 1861 C C . GLU A 1 241 ? -8.096 14.426 17.011 1.00 96.00 241 GLU A C 1
ATOM 1863 O O . GLU A 1 241 ? -8.021 13.199 16.938 1.00 96.00 241 GLU A O 1
ATOM 1868 N N . LEU A 1 242 ? -9.160 15.050 17.529 1.00 97.25 242 LEU A N 1
ATOM 1869 C CA . LEU A 1 242 ? -10.410 14.365 17.869 1.00 97.25 242 LEU A CA 1
ATOM 1870 C C . LEU A 1 242 ? -11.167 14.018 16.585 1.00 97.25 242 LEU A C 1
ATOM 1872 O O . LEU A 1 242 ? -11.541 14.922 15.846 1.00 97.25 242 LEU A O 1
ATOM 1876 N N . ILE A 1 243 ? -11.427 12.730 16.361 1.00 95.62 243 ILE A N 1
ATOM 1877 C CA . ILE A 1 243 ? -12.137 12.247 15.165 1.00 95.62 243 ILE A CA 1
ATOM 1878 C C . ILE A 1 243 ? -13.576 11.828 15.462 1.00 95.62 243 ILE A C 1
ATOM 1880 O O . ILE A 1 243 ? -14.444 12.006 14.611 1.00 95.62 243 ILE A O 1
ATOM 1884 N N . TRP A 1 244 ? -13.852 11.326 16.670 1.00 96.38 244 TRP A N 1
ATOM 1885 C CA . TRP A 1 244 ? -15.209 11.052 17.140 1.00 96.38 244 TRP A CA 1
ATOM 1886 C C . TRP A 1 244 ? -15.294 11.029 18.672 1.00 96.38 244 TRP A C 1
ATOM 1888 O O . TRP A 1 244 ? -14.316 10.735 19.357 1.00 96.38 244 TRP A O 1
ATOM 1898 N N . ARG A 1 245 ? -16.479 11.297 19.228 1.00 96.50 245 ARG A N 1
ATOM 1899 C CA . ARG A 1 245 ? -16.799 11.138 20.653 1.00 96.50 245 ARG A CA 1
ATOM 1900 C C . ARG A 1 245 ? -18.210 10.606 20.876 1.00 96.50 245 ARG A C 1
ATOM 1902 O O . ARG A 1 245 ? -19.155 10.933 20.157 1.00 96.50 245 ARG A O 1
ATOM 1909 N N . THR A 1 246 ? -18.344 9.823 21.934 1.00 95.06 246 THR A N 1
ATOM 1910 C CA . THR A 1 246 ? -19.607 9.396 22.538 1.00 95.06 246 THR A CA 1
ATOM 1911 C C . THR A 1 246 ? -19.681 9.929 23.974 1.00 95.06 246 THR A C 1
ATOM 1913 O O . THR A 1 246 ? -18.929 10.825 24.365 1.00 95.06 246 THR A O 1
ATOM 1916 N N . LYS A 1 247 ? -20.608 9.398 24.779 1.00 94.56 247 LYS A N 1
ATOM 1917 C CA . LYS A 1 247 ? -20.689 9.718 26.211 1.00 94.56 247 LYS A CA 1
ATOM 1918 C C . LYS A 1 247 ? -19.562 9.087 27.029 1.00 94.56 247 LYS A C 1
ATOM 1920 O O . LYS A 1 247 ? -19.234 9.623 28.081 1.00 94.56 247 LYS A O 1
ATOM 1925 N N . THR A 1 248 ? -19.017 7.956 26.582 1.00 96.25 248 THR A N 1
ATOM 1926 C CA . THR A 1 248 ? -18.081 7.136 27.370 1.00 96.25 248 THR A CA 1
ATOM 1927 C C . THR A 1 248 ? -16.740 6.895 26.689 1.00 96.25 248 THR A C 1
ATOM 1929 O O . THR A 1 248 ? -15.824 6.399 27.339 1.00 96.25 248 THR A O 1
ATOM 1932 N N . ALA A 1 249 ? -16.588 7.278 25.419 1.00 97.12 249 ALA A N 1
ATOM 1933 C CA . ALA A 1 249 ? -15.336 7.138 24.690 1.00 97.12 249 ALA A CA 1
ATOM 1934 C C . ALA A 1 249 ? -15.100 8.281 23.694 1.00 97.12 249 ALA A C 1
ATOM 1936 O O . ALA A 1 249 ? -16.048 8.907 23.217 1.00 97.12 249 ALA A O 1
ATOM 1937 N N . ALA A 1 250 ? -13.838 8.525 23.350 1.00 97.94 250 ALA A N 1
ATOM 1938 C CA . ALA A 1 250 ? -13.447 9.425 22.272 1.00 97.94 250 ALA A CA 1
ATOM 1939 C C . ALA A 1 250 ? -12.250 8.865 21.498 1.00 97.94 250 ALA A C 1
ATOM 1941 O O . ALA A 1 250 ? -11.248 8.481 22.102 1.00 97.94 250 ALA A O 1
ATOM 1942 N N . GLY A 1 251 ? -12.365 8.839 20.172 1.00 97.38 251 GLY A N 1
ATOM 1943 C CA . GLY A 1 251 ? -11.316 8.423 19.251 1.00 97.38 251 GLY A CA 1
ATOM 1944 C C . GLY A 1 251 ? -10.451 9.597 18.814 1.00 97.38 251 GLY A C 1
ATOM 1945 O O . GLY A 1 251 ? -10.945 10.675 18.471 1.00 97.38 251 GLY A O 1
ATOM 1946 N N . LEU A 1 252 ? -9.145 9.374 18.815 1.00 97.88 252 LEU A N 1
ATOM 1947 C CA . LEU A 1 252 ? -8.110 10.334 18.472 1.00 97.88 252 LEU A CA 1
ATOM 1948 C C . LEU A 1 252 ? -7.246 9.766 17.343 1.00 97.88 252 LEU A C 1
ATOM 1950 O O . LEU A 1 252 ? -6.818 8.608 17.395 1.00 97.88 252 LEU A O 1
ATOM 1954 N N . ARG A 1 253 ? -6.965 10.589 16.331 1.00 95.12 253 ARG A N 1
ATOM 1955 C CA . ARG A 1 253 ? -6.218 10.175 15.138 1.00 95.12 253 ARG A CA 1
ATOM 1956 C C . ARG A 1 253 ? -4.769 9.821 15.475 1.00 95.12 253 ARG A C 1
ATOM 1958 O O . ARG A 1 253 ? -4.063 10.599 16.127 1.00 95.12 253 ARG A O 1
ATOM 1965 N N . MET A 1 254 ? -4.288 8.703 14.930 1.00 93.94 254 MET A N 1
ATOM 1966 C CA . MET A 1 254 ? -2.857 8.498 14.711 1.00 93.94 254 MET A CA 1
ATOM 1967 C C . MET A 1 254 ? -2.483 8.979 13.300 1.00 93.94 254 MET A C 1
ATOM 1969 O O . MET A 1 254 ? -3.111 8.559 12.335 1.00 93.94 254 MET A O 1
ATOM 1973 N N . PRO A 1 255 ? -1.483 9.858 13.134 1.00 87.75 255 PRO A N 1
ATOM 1974 C CA . PRO A 1 255 ? -1.274 10.568 11.867 1.00 87.75 255 PRO A CA 1
ATOM 1975 C C . PRO A 1 255 ? -0.779 9.690 10.707 1.00 87.75 255 PRO A C 1
ATOM 1977 O O . PRO A 1 255 ? -0.998 10.035 9.550 1.00 87.75 255 PRO A O 1
ATOM 1980 N N . GLU A 1 256 ? -0.113 8.571 10.990 1.00 84.00 256 GLU A N 1
ATOM 1981 C CA . GLU A 1 256 ? 0.541 7.741 9.963 1.00 84.00 256 GLU A CA 1
ATOM 1982 C C . GLU A 1 256 ? -0.210 6.441 9.650 1.00 84.00 256 GLU A C 1
ATOM 1984 O O . GLU A 1 256 ? 0.212 5.667 8.792 1.00 84.00 256 GLU A O 1
ATOM 1989 N N . THR A 1 257 ? -1.317 6.170 10.347 1.00 86.50 257 THR A N 1
ATOM 1990 C CA . THR A 1 257 ? -2.080 4.926 10.194 1.00 86.50 257 THR A CA 1
ATOM 1991 C C . THR A 1 257 ? -3.571 5.190 10.356 1.00 86.50 257 THR A C 1
ATOM 1993 O O . THR A 1 257 ? -3.976 6.234 10.851 1.00 86.50 257 THR A O 1
ATOM 1996 N N . ASN A 1 258 ? -4.394 4.204 10.011 1.00 83.94 258 ASN A N 1
ATOM 1997 C CA . ASN A 1 258 ? -5.823 4.245 10.323 1.00 83.94 258 ASN A CA 1
ATOM 1998 C C . ASN A 1 258 ? -6.138 3.740 11.744 1.00 83.94 258 ASN A C 1
ATOM 2000 O O . ASN A 1 258 ? -7.308 3.539 12.047 1.00 83.94 258 ASN A O 1
ATOM 2004 N N . ALA A 1 259 ? -5.123 3.473 12.577 1.00 92.88 259 ALA A N 1
ATOM 2005 C CA . ALA A 1 259 ? -5.333 3.103 13.969 1.00 92.88 259 ALA A CA 1
ATOM 2006 C C . ALA A 1 259 ? -5.692 4.334 14.813 1.00 92.88 259 ALA A C 1
ATOM 2008 O O . ALA A 1 259 ? -5.289 5.462 14.511 1.00 92.88 259 ALA A O 1
ATOM 2009 N N . GLU A 1 260 ? -6.416 4.105 15.901 1.00 95.06 260 GLU A N 1
ATOM 2010 C CA . GLU A 1 260 ? -6.888 5.168 16.785 1.00 95.06 260 GLU A CA 1
ATOM 2011 C C . GLU A 1 260 ? -6.353 5.006 18.210 1.00 95.06 260 GLU A C 1
ATOM 2013 O O . GLU A 1 260 ? -6.164 3.895 18.715 1.00 95.06 260 GLU A O 1
ATOM 2018 N N . ILE A 1 261 ? -6.172 6.131 18.899 1.00 97.31 261 ILE A N 1
ATOM 2019 C CA . ILE A 1 261 ? -6.154 6.146 20.362 1.00 97.31 261 ILE A CA 1
ATOM 2020 C C . ILE A 1 261 ? -7.590 6.390 20.807 1.00 97.31 261 ILE A C 1
ATOM 2022 O O . ILE A 1 261 ? -8.157 7.431 20.496 1.00 97.31 261 ILE A O 1
ATOM 2026 N N . VAL A 1 262 ? -8.180 5.461 21.548 1.00 97.56 262 VAL A N 1
ATOM 2027 C CA . VAL A 1 262 ? -9.542 5.616 22.063 1.00 97.56 262 VAL A CA 1
ATOM 2028 C C . VAL A 1 262 ? -9.478 5.790 23.569 1.00 97.56 262 VAL A C 1
ATOM 2030 O O . VAL A 1 262 ? -9.241 4.837 24.299 1.00 97.56 262 VAL A O 1
ATOM 2033 N N . ILE A 1 263 ? -9.686 7.004 24.066 1.00 98.38 263 ILE A N 1
ATOM 2034 C CA . ILE A 1 263 ? -9.835 7.204 25.512 1.00 98.38 263 ILE A CA 1
ATOM 2035 C C . ILE A 1 263 ? -11.250 6.811 25.939 1.00 98.38 263 ILE A C 1
ATOM 2037 O O . ILE A 1 263 ? -12.204 7.107 25.222 1.00 98.38 263 ILE A O 1
ATOM 2041 N N . GLN A 1 264 ? -11.402 6.139 27.080 1.00 97.44 264 GLN A N 1
ATOM 2042 C CA . GLN A 1 264 ? -12.701 5.638 27.545 1.00 97.44 264 GLN A CA 1
ATOM 2043 C C . GLN A 1 264 ? -12.824 5.605 29.077 1.00 97.44 264 GLN A C 1
ATOM 2045 O O . GLN A 1 264 ? -11.809 5.575 29.771 1.00 97.44 264 GLN A O 1
ATOM 2050 N N . THR A 1 265 ? -14.053 5.611 29.605 1.00 97.31 265 THR A N 1
ATOM 2051 C CA . THR A 1 265 ? -14.346 5.701 31.055 1.00 97.31 265 THR A CA 1
ATOM 2052 C C . THR A 1 265 ? -15.044 4.469 31.657 1.00 97.31 265 THR A C 1
ATOM 2054 O O . THR A 1 265 ? -15.345 4.453 32.849 1.00 97.31 265 THR A O 1
ATOM 2057 N N . GLU A 1 266 ? -15.319 3.428 30.871 1.00 94.44 266 GLU A N 1
ATOM 2058 C CA . GLU A 1 266 ? -16.107 2.251 31.282 1.00 94.44 266 GLU A CA 1
ATOM 2059 C C . GLU A 1 266 ? -15.260 1.089 31.814 1.00 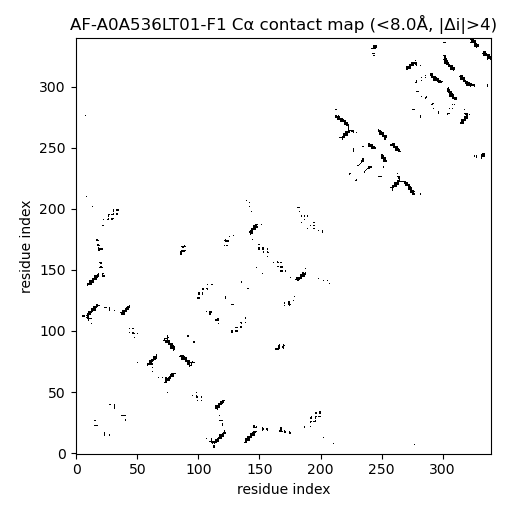94.44 266 GLU A C 1
ATOM 2061 O O . GLU A 1 266 ? -15.731 0.286 32.620 1.00 94.44 266 GLU A O 1
ATOM 2066 N N . ARG A 1 267 ? -14.012 0.971 31.361 1.00 90.81 267 ARG A N 1
ATOM 2067 C CA . ARG A 1 267 ? -13.095 -0.129 31.691 1.00 90.81 267 ARG A CA 1
ATOM 2068 C C . ARG A 1 267 ? -11.850 0.426 32.359 1.00 90.81 267 ARG A C 1
ATOM 2070 O O . ARG A 1 267 ? -11.454 1.552 32.089 1.00 90.81 267 ARG A O 1
ATOM 2077 N N . SER A 1 268 ? -11.212 -0.372 33.209 1.00 91.31 268 SER A N 1
ATOM 2078 C CA . SER A 1 268 ? -10.028 0.035 33.983 1.00 91.31 268 SER A CA 1
ATOM 2079 C C . SER A 1 268 ? -8.695 -0.418 33.383 1.00 91.31 268 SER A C 1
ATOM 2081 O O . SER A 1 268 ? -7.640 -0.029 33.881 1.00 91.31 268 SER A O 1
ATOM 2083 N N . GLN A 1 269 ? -8.725 -1.242 32.335 1.00 90.62 269 GLN A N 1
ATOM 2084 C CA . GLN A 1 269 ? -7.538 -1.802 31.692 1.00 90.62 269 GLN A CA 1
ATOM 2085 C C . GLN A 1 269 ? -7.361 -1.250 30.279 1.00 90.62 269 GLN A C 1
ATOM 2087 O O . GLN A 1 269 ? -8.325 -0.830 29.638 1.00 90.62 269 GLN A O 1
ATOM 2092 N N . LEU A 1 270 ? -6.112 -1.263 29.810 1.00 94.00 270 LEU A N 1
ATOM 2093 C CA . LEU A 1 270 ? -5.794 -1.066 28.399 1.00 94.00 270 LEU A CA 1
ATOM 2094 C C . LEU A 1 270 ? -6.344 -2.243 27.591 1.00 94.00 270 LEU A C 1
ATOM 2096 O O . LEU A 1 270 ? -6.191 -3.394 27.999 1.00 94.00 270 LEU A O 1
ATOM 2100 N N . GLU A 1 271 ? -6.931 -1.956 26.435 1.00 91.94 271 GLU A N 1
ATOM 2101 C CA . GLU A 1 271 ? -7.470 -2.975 25.532 1.00 91.94 271 GLU A CA 1
ATOM 2102 C C . GLU A 1 271 ? -7.042 -2.676 24.095 1.00 91.94 271 GLU A C 1
ATOM 2104 O O . GLU A 1 271 ? -7.091 -1.531 23.649 1.00 91.94 271 GLU A O 1
ATOM 2109 N N . VAL A 1 272 ? -6.605 -3.704 23.368 1.00 93.75 272 VAL A N 1
ATOM 2110 C CA . VAL A 1 272 ? -6.253 -3.591 21.949 1.00 93.75 272 VAL A CA 1
ATOM 2111 C C . VAL A 1 272 ? -7.362 -4.212 21.119 1.00 93.75 272 VAL A C 1
ATOM 2113 O O . VAL A 1 272 ? -7.713 -5.378 21.316 1.00 93.75 272 VAL A O 1
ATOM 2116 N N . ASN A 1 273 ? -7.849 -3.449 20.144 1.00 94.56 273 ASN A N 1
ATOM 2117 C CA . ASN A 1 273 ? -8.807 -3.927 19.161 1.00 94.56 273 ASN A CA 1
ATOM 2118 C C . ASN A 1 273 ? -8.070 -4.292 17.871 1.00 94.56 273 ASN A C 1
ATOM 2120 O O . ASN A 1 273 ? -7.380 -3.468 17.272 1.00 94.56 273 ASN A O 1
ATOM 2124 N N . LEU A 1 274 ? -8.222 -5.538 17.436 1.00 95.81 274 LEU A N 1
ATOM 2125 C CA . LEU A 1 274 ? -7.591 -6.105 16.253 1.00 95.81 274 LEU A CA 1
ATOM 2126 C C . LEU A 1 274 ? -8.623 -6.267 15.140 1.00 95.81 274 LEU A C 1
ATOM 2128 O O . LEU A 1 274 ? -9.656 -6.921 15.303 1.00 95.81 274 LEU A O 1
ATOM 2132 N N . ARG A 1 275 ? -8.322 -5.704 13.973 1.00 92.12 275 ARG A N 1
ATOM 2133 C CA . ARG A 1 275 ? -9.211 -5.771 12.817 1.00 92.12 275 ARG A CA 1
ATOM 2134 C C . ARG A 1 275 ? -9.110 -7.127 12.129 1.00 92.12 275 ARG A C 1
ATOM 2136 O O . ARG A 1 275 ? -8.014 -7.586 11.795 1.00 92.12 275 ARG A O 1
ATOM 2143 N N . VAL A 1 276 ? -10.263 -7.725 11.856 1.00 91.38 276 VAL A N 1
ATOM 2144 C CA . VAL A 1 276 ? -10.423 -8.981 11.114 1.00 91.38 276 VAL A CA 1
ATOM 2145 C C . VAL A 1 276 ? -11.392 -8.790 9.945 1.00 91.38 276 VAL A C 1
ATOM 2147 O O . VAL A 1 276 ? -12.115 -7.797 9.863 1.00 91.38 276 VAL A O 1
ATOM 2150 N N . ALA A 1 277 ? -11.393 -9.729 8.996 1.00 85.19 277 ALA A N 1
ATOM 2151 C CA . ALA A 1 277 ? -12.327 -9.688 7.867 1.00 85.19 277 ALA A CA 1
ATOM 2152 C C . ALA A 1 277 ? -13.776 -10.004 8.289 1.00 85.19 277 ALA A C 1
ATOM 2154 O O . ALA A 1 277 ? -14.714 -9.452 7.721 1.00 85.19 277 ALA A O 1
ATOM 2155 N N . SER A 1 278 ? -13.934 -10.891 9.274 1.00 89.94 278 SER A N 1
ATOM 2156 C CA . SER A 1 278 ? -15.202 -11.282 9.891 1.00 89.94 278 SER A CA 1
ATOM 2157 C C . SER A 1 278 ? -14.924 -11.686 11.335 1.00 89.94 278 SER A C 1
ATOM 2159 O O . SER A 1 278 ? -14.047 -12.521 11.572 1.00 89.94 278 SER A O 1
ATOM 2161 N N . ALA A 1 279 ? -15.652 -11.097 12.285 1.00 93.25 279 ALA A N 1
ATOM 2162 C CA . ALA A 1 279 ? -15.538 -11.457 13.694 1.00 93.25 279 ALA A CA 1
ATOM 2163 C C . ALA A 1 279 ? -15.906 -12.932 13.931 1.00 93.25 279 ALA A C 1
ATOM 2165 O O . ALA A 1 279 ? -15.180 -13.636 14.624 1.00 93.25 279 ALA A O 1
ATOM 2166 N N . ASP A 1 280 ? -16.975 -13.426 13.303 1.00 92.94 280 ASP A N 1
ATOM 2167 C CA . ASP A 1 280 ? -17.430 -14.815 13.437 1.00 92.94 280 ASP A CA 1
ATOM 2168 C C . ASP A 1 280 ? -16.369 -15.826 12.983 1.00 92.94 280 ASP A C 1
ATOM 2170 O O . ASP A 1 280 ? -15.959 -16.684 13.762 1.00 92.94 280 ASP A O 1
ATOM 2174 N N . ALA A 1 281 ? -15.846 -15.667 11.762 1.00 91.25 281 ALA A N 1
ATOM 2175 C CA . ALA A 1 281 ? -14.809 -16.559 11.238 1.00 91.25 281 ALA A CA 1
ATOM 2176 C C . ALA A 1 281 ? -13.500 -16.469 12.047 1.00 91.25 281 ALA A C 1
ATOM 2178 O O . ALA A 1 281 ? -12.742 -17.437 12.142 1.00 91.25 281 ALA A O 1
ATOM 2179 N N . ALA A 1 282 ? -13.215 -15.305 12.643 1.00 93.38 282 ALA A N 1
ATOM 2180 C CA . ALA A 1 282 ? -12.060 -15.143 13.515 1.00 93.38 282 ALA A CA 1
ATOM 2181 C C . ALA A 1 282 ? -12.191 -15.944 14.812 1.00 93.38 282 ALA A C 1
ATOM 2183 O O . ALA A 1 282 ? -11.209 -16.540 15.247 1.00 93.38 282 ALA A O 1
ATOM 2184 N N . ILE A 1 283 ? -13.386 -15.987 15.407 1.00 96.12 283 ILE A N 1
ATOM 2185 C CA . ILE A 1 283 ? -13.649 -16.768 16.621 1.00 96.12 283 ILE A CA 1
ATOM 2186 C C . ILE A 1 283 ? -13.396 -18.249 16.359 1.00 96.12 283 ILE A C 1
ATOM 2188 O O . ILE A 1 283 ? -12.657 -18.867 17.123 1.00 96.12 283 ILE A O 1
ATOM 2192 N N . GLU A 1 284 ? -13.957 -18.796 15.277 1.00 94.88 284 GLU A N 1
ATOM 2193 C CA . GLU A 1 284 ? -13.779 -20.203 14.895 1.00 94.88 284 GLU A CA 1
ATOM 2194 C C . GLU A 1 284 ? -12.290 -20.553 14.802 1.00 94.88 284 GLU A C 1
ATOM 2196 O O . GLU A 1 284 ? -11.805 -21.424 15.525 1.00 94.88 284 GLU A O 1
ATOM 2201 N N . ARG A 1 285 ? -11.531 -19.776 14.019 1.00 94.81 285 ARG A N 1
ATOM 2202 C CA . ARG A 1 285 ? -10.094 -20.001 13.819 1.00 94.81 285 ARG A CA 1
ATOM 2203 C C . ARG A 1 285 ? -9.273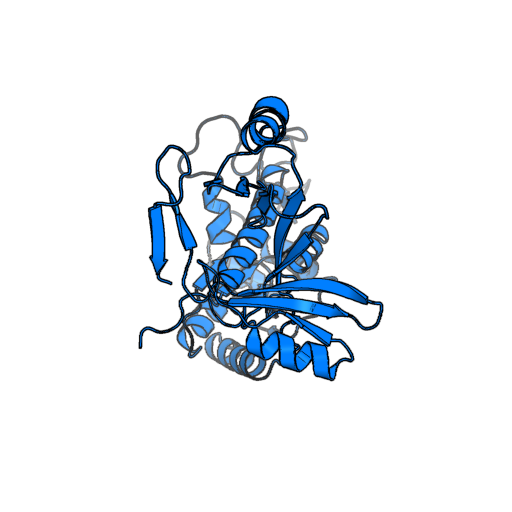 -19.870 15.106 1.00 94.81 285 ARG A C 1
ATOM 2205 O O . ARG A 1 285 ? -8.295 -20.593 15.284 1.00 94.81 285 ARG A O 1
ATOM 2212 N N . ILE A 1 286 ? -9.625 -18.941 15.996 1.00 96.31 286 ILE A N 1
ATOM 2213 C CA . ILE A 1 286 ? -8.914 -18.743 17.271 1.00 96.31 286 ILE A CA 1
ATOM 2214 C C . ILE A 1 286 ? -9.191 -19.897 18.233 1.00 96.31 286 ILE A C 1
ATOM 2216 O O . ILE A 1 286 ? -8.262 -20.384 18.877 1.00 96.31 286 ILE A O 1
ATOM 2220 N N . VAL A 1 287 ? -10.440 -20.356 18.317 1.00 97.19 287 VAL A N 1
ATOM 2221 C CA . VAL A 1 287 ? -10.820 -21.492 19.168 1.00 97.19 287 VAL A CA 1
ATOM 2222 C C . VAL A 1 287 ? -10.175 -22.784 18.665 1.00 97.19 287 VAL A C 1
ATOM 2224 O O . VAL A 1 287 ? -9.609 -23.527 19.466 1.00 97.19 287 VAL A O 1
ATOM 2227 N N . GLU A 1 288 ? -10.167 -23.022 17.351 1.00 96.88 288 GLU A N 1
ATOM 2228 C CA . GLU A 1 288 ? -9.453 -24.151 16.737 1.00 96.88 288 GLU A CA 1
ATOM 2229 C C . GLU A 1 288 ? -7.948 -24.135 17.045 1.00 96.88 288 GLU A C 1
ATOM 2231 O O . GLU A 1 288 ? -7.342 -25.185 17.253 1.00 96.88 288 GLU A O 1
ATOM 2236 N N . ALA A 1 289 ? -7.347 -22.945 17.142 1.00 96.56 289 ALA A N 1
ATOM 2237 C CA . ALA A 1 289 ? -5.943 -22.761 17.504 1.00 96.56 289 ALA A CA 1
ATOM 2238 C C . ALA A 1 289 ? -5.657 -22.866 19.021 1.00 96.56 289 ALA A C 1
ATOM 2240 O O . ALA A 1 289 ? -4.526 -22.631 19.448 1.00 96.56 289 ALA A O 1
ATOM 2241 N N . GLY A 1 290 ? -6.653 -23.213 19.846 1.00 97.69 290 GLY A N 1
ATOM 2242 C CA . GLY A 1 290 ? -6.513 -23.380 21.299 1.00 97.69 290 GLY A CA 1
ATOM 2243 C C . GLY A 1 290 ? -6.803 -22.125 22.129 1.00 97.69 290 GLY A C 1
ATOM 2244 O O . GLY A 1 290 ? -6.593 -22.135 23.345 1.00 97.69 290 GLY A O 1
ATOM 2245 N N . GLY A 1 291 ? -7.283 -21.053 21.498 1.00 98.00 291 GLY A N 1
ATOM 2246 C CA . GLY A 1 291 ? -7.836 -19.890 22.185 1.00 98.00 291 GLY A CA 1
ATOM 2247 C C . GLY A 1 291 ? -9.235 -20.153 22.752 1.00 98.00 291 GLY A C 1
ATOM 2248 O O . GLY A 1 291 ? -9.792 -21.247 22.643 1.00 98.00 291 GLY A O 1
ATOM 2249 N N . LYS A 1 292 ? -9.826 -19.138 23.385 1.00 98.19 292 LYS A N 1
ATOM 2250 C CA . LYS A 1 292 ? -11.164 -19.232 23.990 1.00 98.19 292 LYS A CA 1
ATOM 2251 C C . LYS A 1 292 ? -11.996 -18.007 23.669 1.00 98.19 292 LYS A C 1
ATOM 2253 O O . LYS A 1 292 ? -11.508 -16.890 23.759 1.00 98.19 292 LYS A O 1
ATOM 2258 N N . LEU A 1 293 ? -13.274 -18.205 23.382 1.00 97.81 293 LEU A N 1
ATOM 2259 C CA . LEU A 1 293 ? -14.239 -17.114 23.353 1.00 97.81 293 LEU A CA 1
ATOM 2260 C C . LEU A 1 293 ? -14.580 -16.692 24.789 1.00 97.81 293 LEU A C 1
ATOM 2262 O O . LEU A 1 293 ? -14.954 -17.533 25.605 1.00 97.81 293 LEU A O 1
ATOM 2266 N N . VAL A 1 294 ? -14.454 -15.400 25.090 1.00 96.69 294 VAL A N 1
ATOM 2267 C CA . VAL A 1 294 ? -14.855 -14.812 26.381 1.00 96.69 294 VAL A CA 1
ATOM 2268 C C . VAL A 1 294 ? -16.236 -14.185 26.265 1.00 96.69 294 VAL A C 1
ATOM 2270 O O . VAL A 1 294 ? -17.094 -14.419 27.111 1.00 96.69 294 VAL A O 1
ATOM 2273 N N . ALA A 1 295 ? -16.450 -13.391 25.214 1.00 95.50 295 ALA A N 1
ATOM 2274 C CA . ALA A 1 295 ? -17.709 -12.704 24.963 1.00 95.50 295 ALA A CA 1
ATOM 2275 C C . ALA A 1 295 ? -17.918 -12.459 23.464 1.00 95.50 295 ALA A C 1
ATOM 2277 O O . ALA A 1 295 ? -16.975 -12.149 22.741 1.00 95.50 295 ALA A O 1
ATOM 2278 N N . GLY A 1 296 ? -19.170 -12.532 23.012 1.00 92.69 296 GLY A N 1
ATOM 2279 C CA . GLY A 1 296 ? -19.558 -12.297 21.620 1.00 92.69 296 GLY A CA 1
ATOM 2280 C C . GLY A 1 296 ? -19.841 -13.573 20.825 1.00 92.69 296 GLY A C 1
ATOM 2281 O O . GLY A 1 296 ? -20.001 -14.632 21.426 1.00 92.69 296 GLY A O 1
ATOM 2282 N N . PRO A 1 297 ? -19.961 -13.469 19.491 1.00 93.69 297 PRO A N 1
ATOM 2283 C CA . PRO A 1 297 ? -19.918 -12.220 18.729 1.00 93.69 297 PRO A CA 1
ATOM 2284 C C . PRO A 1 297 ? -21.138 -11.333 19.021 1.00 93.69 297 PRO A C 1
ATOM 2286 O O . PRO A 1 297 ? -22.272 -11.809 19.028 1.00 93.69 297 PRO A O 1
ATOM 2289 N N . PHE A 1 298 ? -20.924 -10.037 19.232 1.00 95.62 298 PHE A N 1
ATOM 2290 C CA . PHE A 1 298 ? -21.985 -9.047 19.434 1.00 95.62 298 PHE A CA 1
ATOM 2291 C C . PHE A 1 298 ? -21.844 -7.878 18.460 1.00 95.62 298 PHE A C 1
ATOM 2293 O O . PHE A 1 298 ? -20.792 -7.644 17.863 1.00 95.62 298 PHE A O 1
ATOM 2300 N N . ASP A 1 299 ? -22.943 -7.158 18.277 1.00 94.88 299 ASP A N 1
ATOM 2301 C CA . ASP A 1 299 ? -23.005 -6.003 17.399 1.00 94.88 299 ASP A CA 1
ATOM 2302 C C . ASP A 1 299 ? -22.377 -4.767 18.047 1.00 94.88 299 ASP A C 1
ATOM 2304 O O . ASP A 1 299 ? -22.676 -4.420 19.187 1.00 94.88 299 ASP A O 1
ATOM 2308 N N . ILE A 1 300 ? -21.555 -4.067 17.270 1.00 91.88 300 ILE A N 1
ATOM 2309 C CA . ILE A 1 300 ? -21.104 -2.703 17.552 1.00 91.88 300 ILE A CA 1
ATOM 2310 C C . ILE A 1 300 ? -21.634 -1.761 16.464 1.00 91.88 300 ILE A C 1
ATOM 2312 O O . ILE A 1 300 ? -22.223 -2.202 15.470 1.00 91.88 300 ILE A O 1
ATOM 2316 N N . GLN A 1 301 ? -21.438 -0.454 16.647 1.00 89.56 301 GLN A N 1
ATOM 2317 C CA . GLN A 1 301 ? -21.922 0.567 15.712 1.00 89.56 301 GLN A CA 1
ATOM 2318 C C . GLN A 1 301 ? -21.396 0.356 14.282 1.00 89.56 301 GLN A C 1
ATOM 2320 O O . GLN A 1 301 ? -22.169 0.417 13.331 1.00 89.56 301 GLN A O 1
ATOM 2325 N N . ILE A 1 302 ? -20.104 0.048 14.141 1.00 89.50 302 ILE A N 1
ATOM 2326 C CA . ILE A 1 302 ? -19.421 -0.084 12.843 1.00 89.50 302 ILE A CA 1
ATOM 2327 C C . ILE A 1 302 ? -19.466 -1.500 12.248 1.00 89.50 302 ILE A C 1
ATOM 2329 O O . ILE A 1 302 ? -19.133 -1.691 11.081 1.00 89.50 302 ILE A O 1
ATOM 2333 N N . GLY A 1 303 ? -19.894 -2.511 13.008 1.00 93.25 303 GLY A N 1
ATOM 2334 C CA . GLY A 1 303 ? -19.815 -3.912 12.584 1.00 93.25 303 GLY A CA 1
ATOM 2335 C C . GLY A 1 303 ? -20.068 -4.901 13.715 1.00 93.25 303 GLY A C 1
ATOM 2336 O O . GLY A 1 303 ? -21.013 -4.723 14.493 1.00 93.25 303 GLY A O 1
ATOM 2337 N N . ARG A 1 304 ? -19.231 -5.938 13.803 1.00 95.50 304 ARG A N 1
ATOM 2338 C CA . ARG A 1 304 ? -19.286 -6.972 14.849 1.00 95.50 304 ARG A CA 1
ATOM 2339 C C . ARG A 1 304 ? -17.973 -7.087 15.608 1.00 95.50 304 ARG A C 1
ATOM 2341 O O . ARG A 1 304 ? -16.910 -6.791 15.073 1.00 95.50 304 ARG A O 1
ATOM 2348 N N . CYS A 1 305 ? -18.063 -7.525 16.857 1.00 95.88 305 CYS A N 1
ATOM 2349 C CA . CYS A 1 305 ? -16.938 -7.620 17.777 1.00 95.88 305 CYS A CA 1
ATOM 2350 C C . CYS A 1 305 ? -17.039 -8.870 18.662 1.00 95.88 305 CYS A C 1
ATOM 2352 O O . CYS A 1 305 ? -18.139 -9.347 18.958 1.00 95.88 305 CYS A O 1
ATOM 2354 N N . ALA A 1 306 ? -15.892 -9.392 19.091 1.00 97.44 306 ALA A N 1
ATOM 2355 C CA . ALA A 1 306 ? -15.787 -10.425 20.110 1.00 97.44 306 ALA A CA 1
ATOM 2356 C C . ALA A 1 306 ? -14.528 -10.242 20.961 1.00 97.44 306 ALA A C 1
ATOM 2358 O O . ALA A 1 306 ? -13.503 -9.753 20.491 1.00 97.44 306 ALA A O 1
ATOM 2359 N N . VAL A 1 307 ? -14.608 -10.689 22.210 1.00 96.38 307 VAL A N 1
ATOM 2360 C CA . VAL A 1 307 ? -13.480 -10.760 23.138 1.00 96.38 307 VAL A CA 1
ATOM 2361 C C . VAL A 1 307 ? -13.060 -12.216 23.255 1.00 96.38 307 VAL A C 1
ATOM 2363 O O . VAL A 1 307 ? -13.885 -13.091 23.538 1.00 96.38 307 VAL A O 1
ATOM 2366 N N . VAL A 1 308 ? -11.779 -12.480 23.041 1.00 97.06 308 VAL A N 1
ATOM 2367 C CA . VAL A 1 308 ? -11.188 -13.819 23.052 1.00 97.06 308 VAL A CA 1
ATOM 2368 C C . VAL A 1 308 ? -9.947 -13.854 23.942 1.00 97.06 308 VAL A C 1
ATOM 2370 O O . VAL A 1 308 ? -9.363 -12.821 24.260 1.00 97.06 308 VAL A O 1
ATOM 2373 N N . LEU A 1 309 ? -9.544 -15.056 24.342 1.00 97.12 309 LEU A N 1
ATOM 2374 C CA . LEU A 1 309 ? -8.246 -15.337 24.940 1.00 97.12 309 LEU A CA 1
ATOM 2375 C C . LEU A 1 309 ? -7.388 -16.104 23.951 1.00 97.12 309 LEU A C 1
ATOM 2377 O O . LEU A 1 309 ? -7.877 -17.012 23.272 1.00 97.12 309 LEU A O 1
ATOM 2381 N N . ASP A 1 310 ? -6.100 -15.804 23.947 1.00 96.31 310 ASP A N 1
ATOM 2382 C CA . ASP A 1 310 ? -5.107 -16.722 23.406 1.00 96.31 310 ASP A CA 1
ATOM 2383 C C . ASP A 1 310 ? -4.810 -17.878 24.398 1.00 96.31 310 ASP A C 1
ATOM 2385 O O . ASP A 1 310 ? -5.324 -17.886 25.526 1.00 96.31 310 ASP A O 1
ATOM 2389 N N . PRO A 1 311 ? -3.991 -18.879 24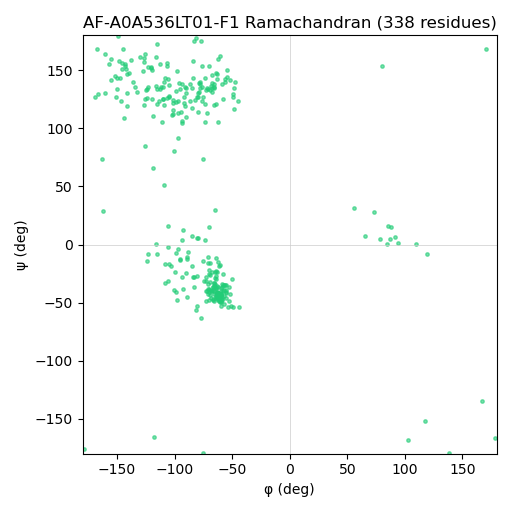.016 1.00 97.81 311 PRO A N 1
ATOM 2390 C CA . PRO A 1 311 ? -3.675 -20.013 24.889 1.00 97.81 311 PRO A CA 1
ATOM 2391 C C . PRO A 1 311 ? -2.977 -19.649 26.210 1.00 97.81 311 PRO A C 1
ATOM 2393 O O . PRO A 1 311 ? -2.960 -20.465 27.133 1.00 97.81 311 PRO A O 1
ATOM 2396 N N . TRP A 1 312 ? -2.403 -18.449 26.317 1.00 97.50 312 TRP A N 1
ATOM 2397 C CA . TRP A 1 312 ? -1.700 -17.969 27.509 1.00 97.50 312 TRP A CA 1
ATOM 2398 C C . TRP A 1 312 ? -2.585 -17.098 28.408 1.00 97.50 312 TRP A C 1
ATOM 2400 O O . TRP A 1 312 ? -2.161 -16.719 29.498 1.00 97.50 312 TRP A O 1
ATOM 2410 N N . GLY A 1 313 ? -3.823 -16.825 27.987 1.00 94.56 313 GLY A N 1
ATOM 2411 C CA . GLY A 1 313 ? -4.787 -16.029 28.739 1.00 94.56 313 GLY A CA 1
ATOM 2412 C C . GLY A 1 313 ? -4.700 -14.527 28.474 1.00 94.56 313 GLY A C 1
ATOM 2413 O O . GLY A 1 313 ? -5.284 -13.763 29.243 1.00 94.56 313 GLY A O 1
ATOM 2414 N N . ASN A 1 314 ? -4.017 -14.083 27.413 1.00 94.25 314 ASN A N 1
ATOM 2415 C CA . ASN A 1 314 ? -4.068 -12.676 27.016 1.00 94.25 314 ASN A CA 1
ATOM 2416 C C . ASN A 1 314 ? -5.434 -12.364 26.401 1.00 94.25 314 ASN A C 1
ATOM 2418 O O . ASN A 1 314 ? -5.907 -13.099 25.534 1.00 94.25 314 ASN A O 1
ATOM 2422 N N . VAL A 1 315 ? -6.049 -11.265 26.837 1.00 93.69 315 VAL A N 1
ATOM 2423 C CA . VAL A 1 315 ? -7.341 -10.794 26.324 1.00 93.69 315 VAL A CA 1
ATOM 2424 C C . VAL A 1 315 ? -7.122 -10.014 25.035 1.00 93.69 315 VAL A C 1
ATOM 2426 O O . VAL A 1 315 ? -6.377 -9.036 25.017 1.00 93.69 315 VAL A O 1
ATOM 2429 N N . LEU A 1 316 ? -7.793 -10.435 23.967 1.00 94.81 316 LEU A N 1
ATOM 2430 C CA . LEU A 1 316 ? -7.771 -9.786 22.662 1.00 94.81 316 LEU A CA 1
ATOM 2431 C C . LEU A 1 316 ? -9.201 -9.434 22.256 1.00 94.81 316 LEU A C 1
ATOM 2433 O O . LEU A 1 316 ? -10.101 -10.271 22.358 1.00 94.81 316 LEU A O 1
ATOM 2437 N N . THR A 1 317 ? -9.401 -8.229 21.735 1.00 96.25 317 THR A N 1
ATOM 2438 C CA . THR A 1 317 ? -10.669 -7.841 21.116 1.00 96.25 317 THR A CA 1
ATOM 2439 C C . THR A 1 317 ? -10.509 -7.926 19.605 1.00 96.25 317 THR A C 1
ATOM 2441 O O . THR A 1 317 ? -9.610 -7.308 19.042 1.00 96.25 317 THR A O 1
ATOM 2444 N N . VAL A 1 318 ? -11.362 -8.694 18.929 1.00 96.94 318 VAL A N 1
ATOM 2445 C CA . VAL A 1 318 ? -11.397 -8.787 17.463 1.00 96.94 318 VAL A CA 1
ATOM 2446 C C . VAL A 1 318 ? -12.659 -8.131 16.936 1.00 96.94 318 VAL A C 1
ATOM 2448 O O . VAL A 1 318 ? -13.741 -8.353 17.478 1.00 96.94 318 VAL A O 1
ATOM 2451 N N . LEU A 1 319 ? -12.542 -7.337 15.873 1.00 95.56 319 LEU A N 1
ATOM 2452 C CA . LEU A 1 319 ? -13.697 -6.679 15.269 1.00 95.56 319 LEU A CA 1
ATOM 2453 C C . LEU A 1 319 ? -13.617 -6.585 13.749 1.00 95.56 319 LEU A C 1
ATOM 2455 O O . LEU A 1 319 ? -12.536 -6.559 13.157 1.00 95.56 319 LEU A O 1
ATOM 2459 N N . ASP A 1 320 ? -14.787 -6.485 13.129 1.00 91.62 320 ASP A N 1
ATOM 2460 C CA . ASP A 1 320 ? -14.951 -6.072 11.743 1.00 91.62 320 ASP A CA 1
ATOM 2461 C C . ASP A 1 320 ? -15.741 -4.756 11.643 1.00 91.62 320 ASP A C 1
ATOM 2463 O O . ASP A 1 320 ? -16.449 -4.350 12.563 1.00 91.62 320 ASP A O 1
ATOM 2467 N N . ALA A 1 321 ? -15.612 -4.094 10.491 1.00 87.56 321 ALA A N 1
ATOM 2468 C CA . ALA A 1 321 ? -16.342 -2.874 10.142 1.00 87.56 321 ALA A CA 1
ATOM 2469 C C . ALA A 1 321 ? -17.383 -3.167 9.043 1.00 87.56 321 ALA A C 1
ATOM 2471 O O . ALA A 1 321 ? -17.372 -2.580 7.955 1.00 87.56 321 ALA A O 1
ATOM 2472 N N . SER A 1 322 ? -18.207 -4.196 9.257 1.00 86.31 322 SER A N 1
ATOM 2473 C CA . SER A 1 322 ? -19.197 -4.664 8.275 1.00 86.31 322 SER A CA 1
ATOM 2474 C C . SER A 1 322 ? -20.379 -3.710 8.057 1.00 86.31 322 SER A C 1
ATOM 2476 O O . SER A 1 322 ? -20.992 -3.770 6.994 1.00 86.31 322 SER A O 1
ATOM 2478 N N . LYS A 1 323 ? -20.687 -2.814 9.006 1.00 87.69 323 LYS A N 1
ATOM 2479 C CA . LYS A 1 323 ? -21.797 -1.842 8.914 1.00 87.69 323 LYS A CA 1
ATOM 2480 C C . LYS A 1 323 ? -21.374 -0.470 8.392 1.00 87.69 323 LYS A C 1
ATOM 2482 O O . LYS A 1 323 ? -22.246 0.304 8.012 1.00 87.69 323 LYS A O 1
ATOM 2487 N N . GLY A 1 324 ? -20.071 -0.191 8.339 1.00 85.75 324 GLY A N 1
ATOM 2488 C CA . GLY A 1 324 ? -19.522 1.058 7.815 1.00 85.75 324 GLY A CA 1
ATOM 2489 C C . GLY A 1 324 ? -18.760 1.864 8.859 1.00 85.75 324 GLY A C 1
ATOM 2490 O O . GLY A 1 324 ? -18.184 1.286 9.780 1.00 85.75 324 GLY A O 1
ATOM 2491 N N . TYR A 1 325 ? -18.725 3.185 8.696 1.00 86.31 325 TYR A N 1
ATOM 2492 C CA . TYR A 1 325 ? -17.894 4.085 9.501 1.00 86.31 325 TYR A CA 1
ATOM 2493 C C . TYR A 1 325 ? -18.732 5.122 10.250 1.00 86.31 325 TYR A C 1
ATOM 2495 O O . TYR A 1 325 ? -19.837 5.468 9.832 1.00 86.31 325 TYR A O 1
ATOM 2503 N N . LEU A 1 326 ? -18.214 5.597 11.384 1.00 90.81 326 LEU A N 1
ATOM 2504 C CA . LEU A 1 326 ? -18.876 6.625 12.186 1.00 90.81 326 LEU A CA 1
ATOM 2505 C C . LEU A 1 326 ? -18.938 7.949 11.412 1.00 90.81 326 LEU A C 1
ATOM 2507 O O . LEU A 1 326 ? -17.938 8.380 10.843 1.00 90.81 326 LEU A O 1
ATOM 2511 N N . VAL A 1 327 ? -20.097 8.606 11.448 1.00 90.31 327 VAL A N 1
ATOM 2512 C CA . VAL A 1 327 ? -20.288 9.978 10.952 1.00 90.31 327 VAL A CA 1
ATOM 2513 C C . VAL A 1 327 ? -20.393 10.913 12.144 1.00 90.31 327 VAL A C 1
ATOM 2515 O O . VAL A 1 327 ? -21.062 10.582 13.128 1.00 90.31 327 VAL A O 1
ATOM 2518 N N . THR A 1 328 ? -19.741 12.070 12.057 1.00 93.44 328 THR A N 1
ATOM 2519 C CA . THR A 1 328 ? -19.657 13.041 13.149 1.00 93.44 328 THR A CA 1
ATOM 2520 C C . THR A 1 328 ? -20.105 14.439 12.738 1.00 93.44 328 THR A C 1
ATOM 2522 O O . THR A 1 328 ? -20.141 14.774 11.554 1.00 93.44 328 THR A O 1
ATOM 2525 N N . ASP A 1 329 ? -20.511 15.240 13.725 1.00 93.44 329 ASP A N 1
ATOM 2526 C CA . ASP A 1 329 ? -20.638 16.694 13.575 1.00 93.44 329 ASP A CA 1
ATOM 2527 C C . ASP A 1 329 ? -19.273 17.401 13.728 1.00 93.44 329 ASP A C 1
ATOM 2529 O O . ASP A 1 329 ? -18.261 16.768 14.035 1.00 93.44 329 ASP A O 1
ATOM 2533 N N . ASP A 1 330 ? -19.240 18.728 13.565 1.00 91.00 330 ASP A N 1
ATOM 2534 C CA . ASP A 1 330 ? -18.014 19.540 13.690 1.00 91.00 330 ASP A CA 1
ATOM 2535 C C . ASP A 1 330 ? -17.365 19.474 15.088 1.00 91.00 330 ASP A C 1
ATOM 2537 O O . ASP A 1 330 ? -16.196 19.818 15.258 1.00 91.00 330 ASP A O 1
ATOM 2541 N N . ALA A 1 331 ? -18.114 19.042 16.108 1.00 89.69 331 ALA A N 1
ATOM 2542 C CA . ALA A 1 331 ? -17.621 18.836 17.468 1.00 89.69 331 ALA A CA 1
ATOM 2543 C C . ALA A 1 331 ? -17.171 17.382 17.723 1.00 89.69 331 ALA A C 1
ATOM 2545 O O . ALA A 1 331 ? -16.793 17.034 18.848 1.00 89.69 331 ALA A O 1
ATOM 2546 N N . GLY A 1 332 ? -17.202 16.533 16.693 1.00 90.38 332 GLY A N 1
ATOM 2547 C CA . GLY A 1 332 ? -16.845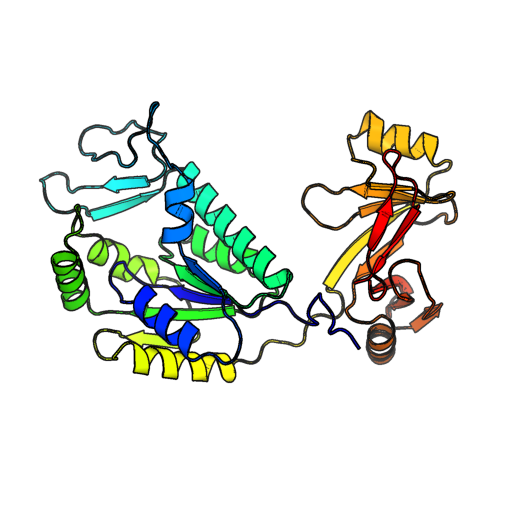 15.123 16.747 1.00 90.38 332 GLY A CA 1
ATOM 2548 C C . GLY A 1 332 ? -17.936 14.230 17.338 1.00 90.38 332 GLY A C 1
ATOM 2549 O O . GLY A 1 332 ? -17.692 13.043 17.529 1.00 90.38 332 GLY A O 1
ATOM 2550 N N . ASN A 1 333 ? -19.129 14.729 17.667 1.00 94.00 333 ASN A N 1
ATOM 2551 C CA . ASN A 1 333 ? -20.176 13.870 18.220 1.00 94.00 333 ASN A CA 1
ATOM 2552 C C . ASN A 1 333 ? -20.680 12.917 17.143 1.00 94.00 333 ASN A C 1
ATOM 2554 O O . ASN A 1 333 ? -20.994 13.345 16.035 1.00 94.00 333 ASN A O 1
ATOM 2558 N N . VAL A 1 334 ? -20.798 11.632 17.475 1.00 93.75 334 VAL A N 1
ATOM 2559 C CA . VAL A 1 334 ? -21.331 10.636 16.539 1.00 93.75 334 VAL A CA 1
ATOM 2560 C C . VAL A 1 334 ? -22.809 10.919 16.252 1.00 93.75 334 VAL A C 1
ATOM 2562 O O . VAL A 1 334 ? -23.642 10.882 17.158 1.00 93.75 334 VAL A O 1
ATOM 2565 N N . THR A 1 335 ? -23.136 11.165 14.984 1.00 93.69 335 THR A N 1
ATOM 2566 C CA . THR A 1 335 ? -24.493 11.473 14.498 1.00 93.69 335 THR A CA 1
ATOM 2567 C C . THR A 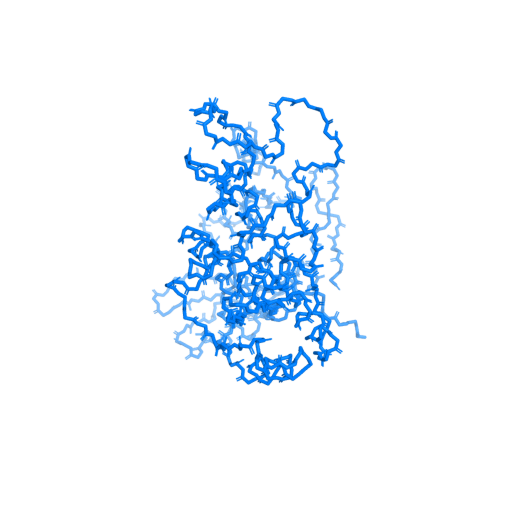1 335 ? -25.117 10.329 13.701 1.00 93.69 335 THR A C 1
ATOM 2569 O O . THR A 1 335 ? -26.337 10.288 13.537 1.00 93.69 335 THR A O 1
ATOM 2572 N N . GLY A 1 336 ? -24.314 9.369 13.236 1.00 91.38 336 GLY A N 1
ATOM 2573 C CA . GLY A 1 336 ? -24.799 8.232 12.461 1.00 91.38 336 GLY A CA 1
ATOM 2574 C C . GLY A 1 336 ? -23.694 7.284 12.006 1.00 91.38 336 GLY A C 1
ATOM 2575 O O . GLY A 1 336 ? -22.565 7.345 12.494 1.00 91.38 336 GLY A O 1
ATOM 2576 N N . ILE A 1 337 ? -24.052 6.403 11.069 1.00 89.44 337 ILE A N 1
ATOM 2577 C CA . ILE A 1 337 ? -23.147 5.461 10.399 1.00 89.44 337 ILE A CA 1
ATOM 2578 C C . ILE A 1 337 ? -23.293 5.650 8.894 1.00 89.44 337 ILE A C 1
ATOM 2580 O O . ILE A 1 337 ? -24.399 5.546 8.361 1.00 89.44 337 ILE A O 1
ATOM 2584 N N . GLU A 1 338 ? -22.183 5.904 8.213 1.00 84.38 338 GLU A N 1
ATOM 2585 C CA . GLU A 1 338 ? -22.126 5.858 6.758 1.00 84.38 338 GLU A CA 1
ATOM 2586 C C . GLU A 1 338 ? -21.999 4.393 6.352 1.00 84.38 338 GLU A C 1
ATOM 2588 O O . GLU A 1 338 ? -21.021 3.725 6.697 1.00 84.38 338 GLU A O 1
ATOM 2593 N N . SER A 1 339 ? -23.036 3.882 5.683 1.00 71.75 339 SER A N 1
ATOM 2594 C CA . SER A 1 339 ? -23.092 2.487 5.247 1.00 71.75 339 SER A CA 1
ATOM 2595 C C . SER A 1 339 ? -21.985 2.190 4.242 1.00 71.75 339 SER A C 1
ATOM 2597 O O . SER A 1 339 ? -21.674 3.018 3.388 1.00 71.75 339 SER A O 1
ATOM 2599 N N . ARG A 1 340 ? -21.421 0.989 4.353 1.00 59.25 340 ARG A N 1
ATOM 2600 C CA . ARG A 1 340 ? -20.333 0.518 3.498 1.00 59.25 340 ARG A CA 1
ATOM 2601 C C . ARG A 1 340 ? -20.755 0.192 2.067 1.00 59.25 340 ARG A C 1
ATOM 2603 O O . ARG A 1 340 ? -21.869 -0.350 1.883 1.00 59.25 340 ARG A O 1
#

pLDDT: mean 86.72, std 15.36, range [29.16, 98.62]

Radius of gyration: 25.38 Å; Cα contacts (8 Å, |Δi|>4): 664; chains: 1; bounding box: 63×53×68 Å